Protein AF-A0A351WGF2-F1 (afdb_monomer_lite)

Radius of gyration: 22.81 Å; chains: 1; bounding box: 70×41×64 Å

pLDDT: mean 88.28, std 14.01, range [29.92, 98.56]

Secondary structure (DSSP, 8-state):
----SHHHHHHHHHHHHHHHHHHHHHTT--GGGGSHHHHHHHHHHTT--TT--GGG-----B-HHHHHHHIIIII-PPPPTTHHHHHIIIIIHHHHHTTSEEE-TT-TT--TT-TT--EEE-HHHHHHHHTTTSTTHHHHHHHHHHHHHHHHHHHHHHHHHTSEEEE-TTS-EEEE-SSTTHHHHHHIIIIIHHHHSTT----EE--SS-TTSEE-HHHHHHTT------------

Foldseek 3Di:
DDPPDPVVLVVLLVVLLVLLLVVVVLLVQDPQQSDPLQSLLVCQCQLNASPDDLLSGHWDFDQLVSSQVSCCVRVVDHDDPVCSCVSVPRYVVVCVLQLQKQKPPVCLQDAPPDSPITITGRPLNSVLSSCRPHPCNVVSSVVCSVCRVVSSVVSVVSQQVSWDWAQALVRDIFTAGHDDCVVVVSCCRPPVCCVPPNVDHDAADQHPVRGGSDHVPVVCVVVVNDDPDDDPPPDD

Sequence (236 aa):
MADKPKTSKAAMRRQKLEEATDMLRCLSFGPRQSNNTAIYSFLACLEMKPENTWQEACNPSMGITPIIEFIKRHYGVKYAPNTRETIRDEAIKHFVEAGLLVRNPNCPTRPTNSGKTCYQIEPSALRLIHRYGTPDWPLGLTEYLSSRERVIKELQRKREFSRIPVCLPSGEMASISPGGQNPLIKQIIEEFCPRFSPGGIIVYIGDAENKFLHLQADYLKQLCVVSLHQPKCRTW

Structure (mmCIF, N/CA/C/O backbone):
data_AF-A0A351WGF2-F1
#
_entry.id   AF-A0A351WGF2-F1
#
loop_
_atom_site.group_PDB
_atom_site.id
_atom_site.type_symbol
_atom_site.label_atom_id
_atom_site.label_alt_id
_atom_site.label_comp_id
_atom_site.label_asym_id
_atom_site.label_entity_id
_atom_site.label_seq_id
_atom_site.pdbx_PDB_ins_code
_atom_site.Cartn_x
_atom_site.Cartn_y
_atom_site.Cartn_z
_atom_site.occupancy
_atom_site.B_iso_or_equiv
_atom_site.auth_seq_id
_atom_site.auth_comp_id
_atom_site.auth_asym_id
_atom_site.auth_atom_id
_atom_site.pdbx_PDB_model_num
ATOM 1 N N . MET A 1 1 ? -42.504 10.920 18.313 1.00 38.59 1 MET A N 1
ATOM 2 C CA . MET A 1 1 ? -41.751 9.884 17.566 1.00 38.59 1 MET A CA 1
ATOM 3 C C . MET A 1 1 ? -40.269 10.158 17.762 1.00 38.59 1 MET A C 1
ATOM 5 O O . MET A 1 1 ? -39.860 11.299 17.614 1.00 38.59 1 MET A O 1
ATOM 9 N N . ALA A 1 2 ? -39.517 9.168 18.241 1.00 45.78 2 ALA A N 1
ATOM 10 C CA . ALA A 1 2 ? -38.187 9.349 18.821 1.00 45.78 2 ALA A CA 1
ATOM 11 C C . ALA A 1 2 ? -37.103 9.696 17.780 1.00 45.78 2 ALA A C 1
ATOM 13 O O . ALA A 1 2 ? -36.797 8.900 16.898 1.00 45.78 2 ALA A O 1
ATOM 14 N N . ASP A 1 3 ? -36.476 10.860 17.945 1.00 49.28 3 ASP A N 1
ATOM 15 C CA . ASP A 1 3 ? -35.352 11.364 17.147 1.00 49.28 3 ASP A CA 1
ATOM 16 C C . ASP A 1 3 ? -33.992 10.906 17.731 1.00 49.28 3 ASP A C 1
ATOM 18 O O . ASP A 1 3 ? -33.205 11.703 18.239 1.00 49.28 3 ASP A O 1
ATOM 22 N N . LYS A 1 4 ? -33.733 9.585 17.767 1.00 53.53 4 LYS A N 1
ATOM 23 C CA . LYS A 1 4 ? -32.532 9.001 18.422 1.00 53.53 4 LYS A CA 1
ATOM 24 C C . LYS A 1 4 ? -31.704 7.923 17.661 1.00 53.53 4 LYS A C 1
ATOM 26 O O . LYS A 1 4 ? -31.277 6.969 18.303 1.00 53.53 4 LYS A O 1
ATOM 31 N N . PRO A 1 5 ? -31.328 8.056 16.363 1.00 53.72 5 PRO A N 1
ATOM 32 C CA . PRO A 1 5 ? -30.247 7.210 15.809 1.00 53.72 5 PRO A CA 1
ATOM 33 C C . PRO A 1 5 ? -28.993 7.945 15.285 1.00 53.72 5 PRO A C 1
ATOM 35 O O . PRO A 1 5 ? -27.942 7.321 15.135 1.00 53.72 5 PRO A O 1
ATOM 38 N N . LYS A 1 6 ? -29.034 9.255 14.998 1.00 55.62 6 LYS A N 1
ATOM 39 C CA . LYS A 1 6 ? -27.912 9.944 14.313 1.00 55.62 6 LYS A CA 1
ATOM 40 C C . LYS A 1 6 ? -26.685 10.187 15.203 1.00 55.62 6 LYS A C 1
ATOM 42 O O . LYS A 1 6 ? -25.557 10.068 14.726 1.00 55.62 6 LYS A O 1
ATOM 47 N N . THR A 1 7 ? -26.890 10.478 16.486 1.00 61.06 7 THR A N 1
ATOM 48 C CA . THR A 1 7 ? -25.821 10.856 17.429 1.00 61.06 7 THR A CA 1
ATOM 49 C C . THR A 1 7 ? -24.886 9.686 17.760 1.00 61.06 7 THR A C 1
ATOM 51 O O . THR A 1 7 ? -23.678 9.874 17.869 1.00 61.06 7 THR A O 1
ATOM 54 N N . SER A 1 8 ? -25.419 8.460 17.827 1.00 84.81 8 SER A N 1
ATOM 55 C CA . SER A 1 8 ? -24.636 7.244 18.099 1.00 84.81 8 SER A CA 1
ATOM 56 C C . SER A 1 8 ? -23.713 6.875 16.928 1.00 84.81 8 SER A C 1
ATOM 58 O O . SER A 1 8 ? -22.529 6.610 17.125 1.00 84.81 8 SER A O 1
ATOM 60 N N . LYS A 1 9 ? -24.203 6.954 15.682 1.00 85.94 9 LYS A N 1
ATOM 61 C CA . LYS A 1 9 ? -23.404 6.597 14.496 1.00 85.94 9 LYS A CA 1
ATOM 62 C C . LYS A 1 9 ? -22.237 7.553 14.246 1.00 85.94 9 LYS A C 1
ATOM 64 O O . LYS A 1 9 ? -21.167 7.122 13.821 1.00 85.94 9 LYS A O 1
ATOM 69 N N . ALA A 1 10 ? -22.426 8.845 14.511 1.00 89.44 10 ALA A N 1
ATOM 70 C CA . ALA A 1 10 ? -21.349 9.829 14.431 1.00 89.44 10 ALA A CA 1
ATOM 71 C C . ALA A 1 10 ? -20.271 9.588 15.502 1.00 89.44 10 ALA A C 1
ATOM 73 O O . ALA A 1 10 ? -19.083 9.679 15.197 1.00 89.44 10 ALA A O 1
ATOM 74 N N . ALA A 1 11 ? -20.678 9.221 16.722 1.00 94.19 11 ALA A N 1
ATOM 75 C CA . ALA A 1 11 ? -19.753 8.876 17.798 1.00 94.19 11 ALA A CA 1
ATOM 76 C C . ALA A 1 11 ? -18.919 7.627 17.461 1.00 94.19 11 ALA A C 1
ATOM 78 O O . ALA A 1 11 ? -17.695 7.693 17.536 1.00 94.19 11 ALA A O 1
ATOM 79 N N . MET A 1 12 ? -19.553 6.547 16.985 1.00 94.94 12 MET A N 1
ATOM 80 C CA . MET A 1 12 ? -18.848 5.326 16.556 1.00 94.94 12 MET A CA 1
ATOM 81 C C . MET A 1 12 ? -17.849 5.601 15.427 1.00 94.94 12 MET A C 1
ATOM 83 O O . MET A 1 12 ? -16.728 5.104 15.445 1.00 94.94 12 MET A O 1
ATOM 87 N N . ARG A 1 13 ? -18.221 6.446 14.453 1.00 95.88 13 ARG A N 1
ATOM 88 C CA . ARG A 1 13 ? -17.298 6.870 13.386 1.00 95.88 13 ARG A CA 1
ATOM 89 C C . ARG A 1 13 ? -16.072 7.567 13.949 1.00 95.88 13 ARG A C 1
ATOM 91 O O . ARG A 1 13 ? -14.966 7.212 13.567 1.00 95.88 13 ARG A O 1
ATOM 98 N N . ARG A 1 14 ? -16.270 8.550 14.829 1.00 96.06 14 ARG A N 1
ATOM 99 C CA . ARG A 1 14 ? -15.168 9.297 15.439 1.00 96.06 14 ARG A CA 1
ATOM 100 C C . ARG A 1 14 ? -14.237 8.362 16.208 1.00 96.06 14 ARG A C 1
ATOM 102 O O . ARG A 1 14 ? -13.043 8.376 15.940 1.00 96.06 14 ARG A O 1
ATOM 109 N N . GLN A 1 15 ? -14.796 7.504 17.057 1.00 96.75 15 GLN A N 1
ATOM 110 C CA . GLN A 1 15 ? -14.025 6.519 17.810 1.00 96.75 15 GLN A CA 1
ATOM 111 C C . GLN A 1 15 ? -13.208 5.613 16.878 1.00 96.75 15 GLN A C 1
ATOM 113 O O . GLN A 1 15 ? -12.006 5.462 17.062 1.00 96.75 15 GLN A O 1
ATOM 118 N N . LYS A 1 16 ? -13.820 5.070 15.817 1.00 97.56 16 LYS A N 1
ATOM 119 C CA . LYS A 1 16 ? -13.110 4.198 14.870 1.00 97.56 16 LYS A CA 1
ATOM 120 C C . LYS A 1 16 ? -11.944 4.907 14.171 1.00 97.56 16 LYS A C 1
ATOM 122 O O . LYS A 1 16 ? -10.922 4.283 13.899 1.00 97.56 16 LYS A O 1
ATOM 127 N N . LEU A 1 17 ? -12.093 6.199 13.872 1.00 97.75 17 LEU A N 1
ATOM 128 C CA . LEU A 1 17 ? -11.024 7.012 13.287 1.00 97.75 17 LEU A CA 1
ATOM 129 C C . LEU A 1 17 ? -9.898 7.282 14.288 1.00 97.75 17 LEU A C 1
ATOM 131 O O . LEU A 1 17 ? -8.734 7.228 13.900 1.00 97.75 17 LEU A O 1
ATOM 135 N N . GLU A 1 18 ? -10.221 7.543 15.553 1.00 97.44 18 GLU A N 1
ATOM 136 C CA . GLU A 1 18 ? -9.235 7.725 16.626 1.00 97.44 18 GLU A CA 1
ATOM 137 C C . GLU A 1 18 ? -8.425 6.441 16.852 1.00 97.44 18 GLU A C 1
ATOM 139 O O . GLU A 1 18 ? -7.198 6.487 16.808 1.00 97.44 18 GLU A O 1
ATOM 144 N N . GLU A 1 19 ? -9.096 5.292 16.964 1.00 98.19 19 GLU A N 1
ATOM 145 C CA . GLU A 1 19 ? -8.466 3.969 17.090 1.00 98.19 19 GLU A CA 1
ATOM 146 C C . GLU A 1 19 ? -7.549 3.658 15.895 1.00 98.19 19 GLU A C 1
ATOM 148 O O . GLU A 1 19 ? -6.403 3.244 16.057 1.00 98.19 19 GLU A O 1
ATOM 153 N N . ALA A 1 20 ? -8.019 3.907 14.669 1.00 98.19 20 ALA A N 1
ATOM 154 C CA . ALA A 1 20 ? -7.213 3.708 13.466 1.00 98.19 20 ALA A CA 1
ATOM 155 C C . ALA A 1 20 ? -6.005 4.660 13.403 1.00 98.19 20 ALA A C 1
ATOM 157 O O . ALA A 1 20 ? -4.930 4.273 12.941 1.00 98.19 20 ALA A O 1
ATOM 158 N N . THR A 1 21 ? -6.166 5.902 13.869 1.00 97.81 21 THR A N 1
ATOM 159 C CA . THR A 1 21 ? -5.074 6.883 13.948 1.00 97.81 21 THR A CA 1
ATOM 160 C C . THR A 1 21 ? -4.002 6.421 14.924 1.00 97.81 21 THR A C 1
ATOM 162 O O . THR A 1 21 ? -2.817 6.444 14.591 1.00 97.81 21 THR A O 1
ATOM 165 N N . ASP A 1 22 ? -4.416 6.005 16.119 1.00 97.81 22 ASP A N 1
ATOM 166 C CA . ASP A 1 22 ? -3.534 5.480 17.157 1.00 97.81 22 ASP A CA 1
ATOM 167 C C . ASP A 1 22 ? -2.767 4.252 16.657 1.00 97.81 22 ASP A C 1
ATOM 169 O O . ASP A 1 22 ? -1.537 4.235 16.677 1.00 97.81 22 ASP A O 1
ATOM 173 N N . MET A 1 23 ? -3.472 3.293 16.055 1.00 97.94 23 MET A N 1
ATOM 174 C CA . MET A 1 23 ? -2.867 2.100 15.473 1.00 97.94 23 MET A CA 1
ATOM 175 C C . MET A 1 23 ? -1.792 2.429 14.427 1.00 97.94 23 MET A C 1
ATOM 177 O O . MET A 1 23 ? -0.682 1.899 14.493 1.00 97.94 23 MET A O 1
ATOM 181 N N . LEU A 1 24 ? -2.078 3.325 13.476 1.00 97.75 24 LEU A N 1
ATOM 182 C CA . LEU A 1 24 ? -1.086 3.735 12.475 1.00 97.75 24 LEU A CA 1
ATOM 183 C C . LEU A 1 24 ? 0.128 4.421 13.126 1.00 97.75 24 LEU A C 1
ATOM 185 O O . LEU A 1 24 ? 1.263 4.197 12.701 1.00 97.75 24 LEU A O 1
ATOM 189 N N . ARG A 1 25 ? -0.065 5.204 14.190 1.00 96.75 25 ARG A N 1
ATOM 190 C CA . ARG A 1 25 ? 1.048 5.815 14.934 1.00 96.75 25 ARG A CA 1
ATOM 191 C C . ARG A 1 25 ? 1.887 4.780 15.678 1.00 96.75 25 ARG A C 1
ATOM 193 O O . ARG A 1 25 ? 3.112 4.852 15.604 1.00 96.75 25 ARG A O 1
ATOM 200 N N . CYS A 1 26 ? 1.265 3.789 16.318 1.00 96.81 26 CYS A N 1
ATOM 201 C CA . CYS A 1 26 ? 1.967 2.652 16.924 1.00 96.81 26 CYS A CA 1
ATOM 202 C C . CYS A 1 26 ? 2.798 1.878 15.892 1.00 96.81 26 CYS A C 1
ATOM 204 O O . CYS A 1 26 ? 3.904 1.432 16.183 1.00 96.81 26 CYS A O 1
ATOM 206 N N . LEU A 1 27 ? 2.306 1.788 14.654 1.00 96.12 27 LEU A N 1
ATOM 207 C CA . LEU A 1 27 ? 3.023 1.222 13.509 1.00 96.12 27 LEU A CA 1
ATOM 208 C C . LEU A 1 27 ? 4.057 2.187 12.890 1.00 96.12 27 LEU A C 1
ATOM 210 O O . LEU A 1 27 ? 4.562 1.938 11.792 1.00 96.12 27 LEU A O 1
ATOM 214 N N . SER A 1 28 ? 4.400 3.274 13.582 1.00 95.31 28 SER A N 1
ATOM 215 C CA . SER A 1 28 ? 5.409 4.264 13.187 1.00 95.31 28 SER A CA 1
ATOM 216 C C . SER A 1 28 ? 5.100 5.019 11.886 1.00 95.31 28 SER A C 1
ATOM 218 O O . SER A 1 28 ? 6.016 5.510 11.227 1.00 95.31 28 SER A O 1
ATOM 220 N N . PHE A 1 29 ? 3.826 5.145 11.500 1.00 95.62 29 PHE A N 1
ATOM 221 C CA . PHE A 1 29 ? 3.437 6.036 10.406 1.00 95.62 29 PHE A CA 1
ATOM 222 C C . PHE A 1 29 ? 3.396 7.486 10.895 1.00 95.62 29 PHE A C 1
ATOM 224 O O . PHE A 1 29 ? 2.694 7.824 11.850 1.00 95.62 29 PHE A O 1
ATOM 231 N N . GLY A 1 30 ? 4.141 8.366 10.220 1.00 92.56 30 GLY A N 1
ATOM 232 C CA . GLY A 1 30 ? 4.194 9.787 10.570 1.00 92.56 30 GLY A CA 1
ATOM 233 C C . GLY A 1 30 ? 2.866 10.520 10.311 1.00 92.56 30 GLY A C 1
ATOM 234 O O . GLY A 1 30 ? 1.973 9.974 9.658 1.00 92.56 30 GLY A O 1
ATOM 235 N N . PRO A 1 31 ? 2.722 11.792 10.733 1.00 90.19 31 PRO A N 1
ATOM 236 C CA . PRO A 1 31 ? 1.471 12.551 10.589 1.00 90.19 31 PRO A CA 1
ATOM 237 C C . PRO A 1 31 ? 0.945 12.640 9.148 1.00 90.19 31 PRO A C 1
ATOM 239 O O . PRO A 1 31 ? -0.258 12.593 8.913 1.00 90.19 31 PRO A O 1
ATOM 242 N N . ARG A 1 32 ? 1.846 12.716 8.158 1.00 88.44 32 ARG A N 1
ATOM 243 C CA . ARG A 1 32 ? 1.469 12.724 6.733 1.00 88.44 32 ARG A CA 1
ATOM 244 C C . ARG A 1 32 ? 0.914 11.380 6.257 1.00 88.44 32 ARG A C 1
ATOM 246 O O . ARG A 1 32 ? 0.048 11.363 5.396 1.00 88.44 32 ARG A O 1
ATOM 253 N N . GLN A 1 33 ? 1.387 10.282 6.840 1.00 90.00 33 GLN A N 1
ATOM 254 C CA . GLN A 1 33 ? 1.004 8.906 6.504 1.00 90.00 33 GLN A CA 1
ATOM 255 C C . GLN A 1 33 ? -0.147 8.380 7.381 1.00 90.00 33 GLN A C 1
ATOM 257 O O . GLN A 1 33 ? -0.596 7.253 7.208 1.00 90.00 33 GLN A O 1
ATOM 262 N N . SER A 1 34 ? -0.623 9.201 8.318 1.00 92.00 34 SER A N 1
ATOM 263 C CA . SER A 1 34 ? -1.760 8.945 9.210 1.00 92.00 34 SER A CA 1
ATOM 264 C C . SER A 1 34 ? -2.792 10.081 9.136 1.00 92.00 34 SER A C 1
ATOM 266 O O . SER A 1 34 ? -3.504 10.360 10.095 1.00 92.00 34 SER A O 1
ATOM 268 N N . ASN A 1 35 ? -2.874 10.761 7.987 1.00 93.19 35 ASN A N 1
ATOM 269 C CA . ASN A 1 35 ? -3.914 11.752 7.720 1.00 93.19 35 ASN A CA 1
ATOM 270 C C . ASN A 1 35 ? -5.280 11.076 7.468 1.00 93.19 35 ASN A C 1
ATOM 272 O O . ASN A 1 35 ? -5.366 9.857 7.316 1.00 93.19 35 ASN A O 1
ATOM 276 N N . ASN A 1 36 ? -6.354 11.866 7.359 1.00 94.06 36 ASN A N 1
ATOM 277 C CA . ASN A 1 36 ? -7.708 11.336 7.146 1.00 94.06 36 ASN A CA 1
ATOM 278 C C . ASN A 1 36 ? -7.803 10.389 5.939 1.00 94.06 36 ASN A C 1
ATOM 280 O O . ASN A 1 36 ? -8.416 9.330 6.041 1.00 94.06 36 ASN A O 1
ATOM 284 N N . THR A 1 37 ? -7.183 10.735 4.809 1.00 94.19 37 THR A N 1
ATOM 285 C CA . THR A 1 37 ? -7.187 9.895 3.602 1.00 94.19 37 THR A CA 1
ATOM 286 C C . THR A 1 37 ? -6.514 8.547 3.858 1.00 94.19 37 THR A C 1
ATOM 288 O O . THR A 1 37 ? -7.045 7.513 3.448 1.00 94.19 37 THR A O 1
ATOM 291 N N . ALA A 1 38 ? -5.389 8.535 4.574 1.00 96.38 38 ALA A N 1
ATOM 292 C CA . ALA A 1 38 ? -4.692 7.314 4.960 1.00 96.38 38 ALA A CA 1
ATOM 293 C C . ALA A 1 38 ? -5.522 6.462 5.928 1.00 96.38 38 ALA A C 1
ATOM 295 O O . ALA A 1 38 ? -5.684 5.266 5.694 1.00 96.38 38 ALA A O 1
ATOM 296 N N . ILE A 1 39 ? -6.126 7.080 6.946 1.00 98.00 39 ILE A N 1
ATOM 297 C CA . ILE A 1 39 ? -6.990 6.406 7.925 1.00 98.00 39 ILE A CA 1
ATOM 298 C C . ILE A 1 39 ? -8.194 5.751 7.236 1.00 98.00 39 ILE A C 1
ATOM 300 O O . ILE A 1 39 ? -8.460 4.566 7.430 1.00 98.00 39 ILE A O 1
ATOM 304 N N . TYR A 1 40 ? -8.904 6.492 6.385 1.00 97.88 40 TYR A N 1
ATOM 305 C CA . TYR A 1 40 ? -10.043 5.954 5.643 1.00 97.88 40 TYR A CA 1
ATOM 306 C C . TYR A 1 40 ? -9.635 4.825 4.691 1.00 97.88 40 TYR A C 1
ATOM 308 O O . TYR A 1 40 ? -10.347 3.828 4.574 1.00 97.88 40 TYR A O 1
ATOM 316 N N . SER A 1 41 ? -8.480 4.958 4.035 1.00 97.81 41 SER A N 1
ATOM 317 C CA . SER A 1 41 ? -7.948 3.921 3.146 1.00 97.81 41 SER A CA 1
ATOM 318 C C . SER A 1 41 ? -7.560 2.658 3.912 1.00 97.81 41 SER A C 1
ATOM 320 O O . SER A 1 41 ? -7.826 1.555 3.441 1.00 97.81 41 SER A O 1
ATOM 322 N N . PHE A 1 42 ? -6.975 2.811 5.102 1.00 98.38 42 PHE A N 1
ATOM 323 C CA . PHE A 1 42 ? -6.636 1.709 5.997 1.00 98.38 42 PHE A CA 1
ATOM 324 C C . PHE A 1 42 ? -7.887 0.940 6.433 1.00 98.38 42 PHE A C 1
ATOM 326 O O . PHE A 1 42 ? -7.958 -0.274 6.249 1.00 98.38 42 PHE A O 1
ATOM 333 N N . LEU A 1 43 ? -8.916 1.655 6.900 1.00 98.50 43 LEU A N 1
ATOM 334 C CA . LEU A 1 43 ? -10.203 1.066 7.281 1.00 98.50 43 LEU A CA 1
ATOM 335 C C . LEU A 1 43 ? -10.870 0.340 6.107 1.00 98.50 43 LEU A C 1
ATOM 337 O O . LEU A 1 43 ? -11.379 -0.764 6.275 1.00 98.50 43 LEU A O 1
ATOM 341 N N . ALA A 1 44 ? -10.810 0.915 4.903 1.00 98.19 44 ALA A N 1
ATOM 342 C CA . ALA A 1 44 ? -11.331 0.277 3.699 1.00 98.19 44 ALA A CA 1
ATOM 343 C C . ALA A 1 44 ? -10.590 -1.018 3.337 1.00 98.19 44 ALA A C 1
ATOM 345 O O . ALA A 1 44 ? -11.232 -1.996 2.967 1.00 98.19 44 ALA A O 1
ATOM 346 N N . CYS A 1 45 ? -9.260 -1.053 3.468 1.00 98.25 45 CYS A N 1
ATOM 347 C CA . CYS A 1 45 ? -8.466 -2.261 3.206 1.00 98.25 45 CYS A CA 1
ATOM 348 C C . CYS A 1 45 ? -8.760 -3.406 4.188 1.00 98.25 45 CYS A C 1
ATOM 350 O O . CYS A 1 45 ? -8.426 -4.548 3.892 1.00 98.25 45 CYS A O 1
ATOM 352 N N . LEU A 1 46 ? -9.384 -3.100 5.327 1.00 98.44 46 LEU A N 1
ATOM 353 C CA . LEU A 1 46 ? -9.819 -4.063 6.337 1.00 98.44 46 LEU A CA 1
ATOM 354 C C . LEU A 1 46 ? -11.336 -4.315 6.316 1.00 98.44 46 LEU A C 1
ATOM 356 O O . LEU A 1 46 ? -11.844 -5.058 7.152 1.00 98.44 46 LEU A O 1
ATOM 360 N N . GLU A 1 47 ? -12.072 -3.661 5.409 1.00 97.94 47 GLU A N 1
ATOM 361 C CA . GLU A 1 47 ? -13.542 -3.642 5.389 1.00 97.94 47 GLU A CA 1
ATOM 362 C C . GLU A 1 47 ? -14.193 -3.196 6.721 1.00 97.94 47 GLU A C 1
ATOM 364 O O . GLU A 1 47 ? -15.349 -3.502 7.011 1.00 97.94 47 GLU A O 1
ATOM 369 N N . MET A 1 48 ? -13.470 -2.396 7.510 1.00 98.19 48 MET A N 1
ATOM 370 C CA . MET A 1 48 ? -13.870 -1.965 8.850 1.00 98.19 48 MET A CA 1
ATOM 371 C C . MET A 1 48 ? -14.940 -0.881 8.802 1.00 98.19 48 MET A C 1
ATOM 373 O O . MET A 1 48 ? -14.670 0.254 8.404 1.00 98.19 48 MET A O 1
ATOM 377 N N . LYS A 1 49 ? -16.159 -1.210 9.231 1.00 97.69 49 LYS A N 1
ATOM 378 C CA . LYS A 1 49 ? -17.248 -0.242 9.415 1.00 97.69 49 LYS A CA 1
ATOM 379 C C . LYS A 1 49 ? -17.172 0.371 10.821 1.00 97.69 49 LYS A C 1
ATOM 381 O O . LYS A 1 49 ? -16.543 -0.206 11.708 1.00 97.69 49 LYS A O 1
ATOM 386 N N . PRO A 1 50 ? -17.819 1.525 11.064 1.00 97.06 50 PRO A N 1
ATOM 387 C CA . PRO A 1 50 ? -17.817 2.169 12.381 1.00 97.06 50 PRO A CA 1
ATOM 388 C C . PRO A 1 50 ? -18.249 1.255 13.535 1.00 97.06 50 PRO A C 1
ATOM 390 O O . PRO A 1 50 ? -17.695 1.342 14.622 1.00 97.06 50 PRO A O 1
ATOM 393 N N . GLU A 1 51 ? -19.224 0.390 13.276 1.00 95.50 51 GLU A N 1
ATOM 394 C CA . GLU A 1 51 ? -19.790 -0.573 14.219 1.00 95.50 51 GLU A CA 1
ATOM 395 C C . GLU A 1 51 ? -18.929 -1.828 14.442 1.00 95.50 51 GLU A C 1
ATOM 397 O O . GLU A 1 51 ? -19.202 -2.575 15.377 1.00 95.50 51 GLU A O 1
ATOM 402 N N . ASN A 1 52 ? -17.906 -2.069 13.612 1.00 96.56 52 ASN A N 1
ATOM 403 C CA . ASN A 1 52 ? -17.104 -3.283 13.716 1.00 96.56 52 ASN A CA 1
ATOM 404 C C . ASN A 1 52 ? -16.096 -3.233 14.866 1.00 96.56 52 ASN A C 1
ATOM 406 O O . ASN A 1 52 ? -15.423 -2.223 15.115 1.00 96.56 52 ASN A O 1
ATOM 410 N N . THR A 1 53 ? -15.925 -4.380 15.510 1.00 97.00 53 THR A N 1
ATOM 411 C CA . THR A 1 53 ? -14.791 -4.651 16.393 1.00 97.00 53 THR A CA 1
ATOM 412 C C . THR A 1 53 ? -13.551 -4.970 15.560 1.00 97.00 53 THR A C 1
ATOM 414 O O . THR A 1 53 ? -13.647 -5.431 14.425 1.00 97.00 53 THR A O 1
ATOM 417 N N . TRP A 1 54 ? -12.358 -4.737 16.106 1.00 97.88 54 TRP A N 1
ATOM 418 C CA . TRP A 1 54 ? -11.120 -4.994 15.363 1.00 97.88 54 TRP A CA 1
ATOM 419 C C . TRP A 1 54 ? -10.880 -6.476 15.063 1.00 97.88 54 TRP A C 1
ATOM 421 O O . TRP A 1 54 ? -10.208 -6.774 14.084 1.00 97.88 54 TRP A O 1
ATOM 431 N N . GLN A 1 55 ? -11.483 -7.396 15.824 1.00 97.25 55 GLN A N 1
ATOM 432 C CA . GLN A 1 55 ? -11.468 -8.838 15.539 1.00 97.25 55 GLN A CA 1
ATOM 433 C C . GLN A 1 55 ? -12.238 -9.204 14.260 1.00 97.25 55 GLN A C 1
ATOM 435 O O . GLN A 1 55 ? -11.934 -10.212 13.630 1.00 97.25 55 GLN A O 1
ATOM 440 N N . GLU A 1 56 ? -13.208 -8.382 13.847 1.00 97.62 56 GLU A N 1
ATOM 441 C CA . GLU A 1 56 ? -13.996 -8.593 12.624 1.00 97.62 56 GLU A CA 1
ATOM 442 C C . GLU A 1 56 ? -13.283 -8.097 11.356 1.00 97.62 56 GLU A C 1
ATOM 444 O O . GLU A 1 56 ? -13.822 -8.230 10.254 1.00 97.62 56 GLU A O 1
ATOM 449 N N . ALA A 1 57 ? -12.085 -7.514 11.485 1.00 98.06 57 ALA A N 1
ATOM 450 C CA . ALA A 1 57 ? -11.341 -7.005 10.343 1.00 98.06 57 ALA A CA 1
ATOM 451 C C . ALA A 1 57 ? -11.110 -8.102 9.296 1.00 98.06 57 ALA A C 1
ATOM 453 O O . ALA A 1 57 ? -10.612 -9.192 9.592 1.00 98.06 57 ALA A O 1
ATOM 454 N N . CYS A 1 58 ? -11.454 -7.794 8.052 1.00 96.69 58 CYS A N 1
ATOM 455 C CA . CYS A 1 58 ? -11.320 -8.701 6.924 1.00 96.69 58 CYS A CA 1
ATOM 456 C C . CYS A 1 58 ? -10.058 -8.388 6.111 1.00 96.69 58 CYS A C 1
ATOM 458 O O . CYS A 1 58 ? -9.356 -7.410 6.359 1.00 96.69 58 CYS A O 1
ATOM 460 N N . ASN A 1 59 ? -9.759 -9.231 5.119 1.00 96.62 59 ASN A N 1
ATOM 461 C CA . ASN A 1 59 ? -8.634 -9.012 4.205 1.00 96.62 59 ASN A CA 1
ATOM 462 C C . ASN A 1 59 ? -9.057 -9.030 2.726 1.00 96.62 59 ASN A C 1
ATOM 464 O O . ASN A 1 59 ? -8.570 -9.863 1.952 1.00 96.62 59 ASN A O 1
ATOM 468 N N . PRO A 1 60 ? -10.005 -8.172 2.312 1.00 96.69 60 PRO A N 1
ATOM 469 C CA . PRO A 1 60 ? -10.463 -8.118 0.929 1.00 96.69 60 PRO A CA 1
ATOM 470 C C . PRO A 1 60 ? -9.354 -7.637 -0.011 1.00 96.69 60 PRO A C 1
ATOM 472 O O . PRO A 1 60 ? -8.521 -6.804 0.339 1.00 96.69 60 PRO A O 1
ATOM 475 N N . SER A 1 61 ? -9.364 -8.126 -1.253 1.00 95.62 61 SER A N 1
ATOM 476 C CA . SER A 1 61 ? -8.485 -7.596 -2.297 1.00 95.62 61 SER A CA 1
ATOM 477 C C . SER A 1 61 ? -9.055 -6.290 -2.847 1.00 95.62 61 SER A C 1
ATOM 479 O O . SER A 1 61 ? -10.004 -6.293 -3.629 1.00 95.62 61 SER A O 1
ATOM 481 N N . MET A 1 62 ? -8.473 -5.163 -2.436 1.00 95.88 62 MET A N 1
ATOM 482 C CA . MET A 1 62 ? -9.037 -3.835 -2.669 1.00 95.88 62 MET A CA 1
ATOM 483 C C . MET A 1 62 ? -8.262 -3.057 -3.726 1.00 95.88 62 MET A C 1
ATOM 485 O O . MET A 1 62 ? -7.060 -2.840 -3.608 1.00 95.88 62 MET A O 1
ATOM 489 N N . GLY A 1 63 ? -8.954 -2.595 -4.766 1.00 95.56 63 GLY A N 1
ATOM 490 C CA . GLY A 1 63 ? -8.451 -1.536 -5.644 1.00 95.56 63 GLY A CA 1
ATOM 491 C C . GLY A 1 63 ? -8.791 -0.144 -5.100 1.00 95.56 63 GLY A C 1
ATOM 492 O O . GLY A 1 63 ? -9.620 0.001 -4.204 1.00 95.56 63 GLY A O 1
ATOM 493 N N . ILE A 1 64 ? -8.229 0.907 -5.703 1.00 95.25 64 ILE A N 1
ATOM 494 C CA . ILE A 1 64 ? -8.484 2.299 -5.279 1.00 95.25 64 ILE A CA 1
ATOM 495 C C . ILE A 1 64 ? -9.963 2.696 -5.434 1.00 95.25 64 ILE A C 1
ATOM 497 O O . ILE A 1 64 ? -10.523 3.365 -4.571 1.00 95.25 64 ILE A O 1
ATOM 501 N N . THR A 1 65 ? -10.624 2.275 -6.516 1.00 94.12 65 THR A N 1
ATOM 502 C CA . THR A 1 65 ? -12.049 2.580 -6.733 1.00 94.12 65 THR A CA 1
ATOM 503 C C . THR A 1 65 ? -12.951 1.906 -5.686 1.00 94.12 65 THR A C 1
ATOM 505 O O . THR A 1 65 ? -13.757 2.619 -5.087 1.00 94.12 65 THR A O 1
ATOM 508 N N . PRO A 1 66 ? -12.797 0.596 -5.387 1.00 96.00 66 PRO A N 1
ATOM 509 C CA . PRO A 1 66 ? -13.450 -0.024 -4.232 1.00 96.00 66 PRO A CA 1
ATOM 510 C C . PRO A 1 66 ? -13.199 0.697 -2.901 1.00 96.00 66 PRO A C 1
ATOM 512 O O . PRO A 1 66 ? -14.142 0.879 -2.137 1.00 96.00 66 PRO A O 1
ATOM 515 N N . ILE A 1 67 ? -11.970 1.166 -2.643 1.00 97.00 67 ILE A N 1
ATOM 516 C CA . ILE A 1 67 ? -11.644 1.952 -1.439 1.00 97.00 67 ILE A CA 1
ATOM 517 C C . ILE A 1 67 ? -12.484 3.234 -1.380 1.00 97.00 67 ILE A C 1
ATOM 519 O O . ILE A 1 67 ? -13.142 3.490 -0.375 1.00 97.00 67 ILE A O 1
ATOM 523 N N . ILE A 1 68 ? -12.526 4.019 -2.460 1.00 96.06 68 ILE A N 1
ATOM 524 C CA . ILE A 1 68 ? -13.321 5.259 -2.515 1.00 96.06 68 ILE A CA 1
ATOM 525 C C . ILE A 1 68 ? -14.808 4.981 -2.262 1.00 96.06 68 ILE A C 1
ATOM 527 O O . ILE A 1 68 ? -15.454 5.706 -1.502 1.00 96.06 68 ILE A O 1
ATOM 531 N N . GLU A 1 69 ? -15.356 3.935 -2.882 1.00 96.69 69 GLU A N 1
ATOM 532 C CA . GLU A 1 69 ? -16.766 3.572 -2.723 1.00 96.69 69 GLU A CA 1
ATOM 533 C C . GLU A 1 69 ? -17.077 3.105 -1.294 1.00 96.69 69 GLU A C 1
ATOM 535 O O . GLU A 1 69 ? -18.090 3.513 -0.723 1.00 96.69 69 GLU A O 1
ATOM 540 N N . PHE A 1 70 ? -16.183 2.330 -0.675 1.00 97.69 70 PHE A N 1
ATOM 541 C CA . PHE A 1 70 ? -16.302 1.932 0.727 1.00 97.69 70 PHE A CA 1
ATOM 542 C C . PHE A 1 70 ? -16.362 3.151 1.656 1.00 97.69 70 PHE A C 1
ATOM 544 O O . PHE A 1 70 ? -17.267 3.271 2.488 1.00 97.69 70 PHE A O 1
ATOM 551 N N . ILE A 1 71 ? -15.430 4.090 1.476 1.00 97.25 71 ILE A N 1
ATOM 552 C CA . ILE A 1 71 ? -15.328 5.299 2.297 1.00 97.25 71 ILE A CA 1
ATOM 553 C C . ILE A 1 71 ? -16.600 6.145 2.164 1.00 97.25 71 ILE A C 1
ATOM 555 O O . ILE A 1 71 ? -17.196 6.558 3.166 1.00 97.25 71 ILE A O 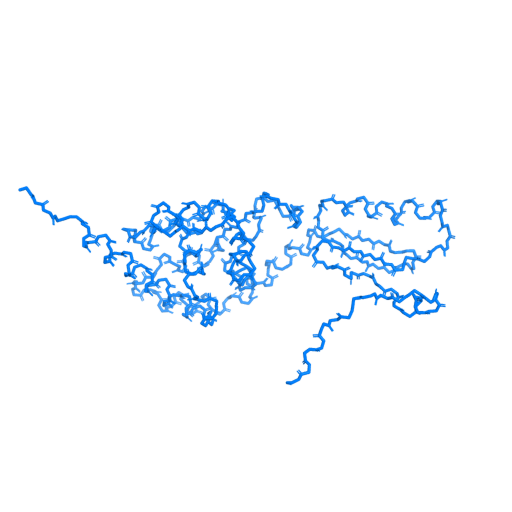1
ATOM 559 N N . LYS A 1 72 ? -17.080 6.331 0.933 1.00 97.00 72 LYS A N 1
ATOM 560 C CA . LYS A 1 72 ? -18.338 7.027 0.655 1.00 97.00 72 LYS A CA 1
ATOM 561 C C . LYS A 1 72 ? -19.523 6.354 1.343 1.00 97.00 72 LYS A C 1
ATOM 563 O O . LYS A 1 72 ? -20.337 7.041 1.959 1.00 97.00 72 LYS A O 1
ATOM 568 N N . ARG A 1 73 ? -19.619 5.026 1.262 1.00 97.00 73 ARG A N 1
ATOM 569 C CA . ARG A 1 73 ? -20.752 4.252 1.784 1.00 97.00 73 ARG A CA 1
ATOM 570 C C . ARG A 1 73 ? -20.814 4.235 3.310 1.00 97.00 73 ARG A C 1
ATOM 572 O O . ARG A 1 73 ? -21.879 4.469 3.879 1.00 97.00 73 ARG A O 1
ATOM 579 N N . HIS A 1 74 ? -19.695 3.969 3.978 1.00 96.94 74 HIS A N 1
ATOM 580 C CA . HIS A 1 74 ? -19.687 3.708 5.423 1.00 96.94 74 HIS A CA 1
ATOM 581 C C . HIS A 1 74 ? -19.347 4.949 6.257 1.00 96.94 74 HIS A C 1
ATOM 583 O O . HIS A 1 74 ? -19.961 5.184 7.308 1.00 96.94 74 HIS A O 1
ATOM 589 N N . TYR A 1 75 ? -18.472 5.812 5.739 1.00 96.31 75 TYR A N 1
ATOM 590 C CA . TYR A 1 75 ? -18.002 7.016 6.428 1.00 96.31 75 TYR A CA 1
ATOM 591 C C . TYR A 1 75 ? -18.619 8.311 5.888 1.00 96.31 75 TYR A C 1
ATOM 593 O O . TYR A 1 75 ? -18.595 9.327 6.577 1.00 96.31 75 TYR A O 1
ATOM 601 N N . GLY A 1 76 ? -19.268 8.275 4.719 1.00 94.88 76 GLY A N 1
ATOM 602 C CA . GLY A 1 76 ? -19.980 9.427 4.154 1.00 94.88 76 GLY A CA 1
ATOM 603 C C . GLY A 1 76 ? -19.072 10.476 3.510 1.00 94.88 76 GLY A C 1
ATOM 604 O O . GLY A 1 76 ? -19.555 11.545 3.140 1.00 94.88 76 GLY A O 1
ATOM 605 N N . VAL A 1 77 ? -17.778 10.183 3.358 1.00 95.38 77 VAL A N 1
ATOM 606 C CA . VAL A 1 77 ? -16.810 11.087 2.727 1.00 95.38 77 VAL A CA 1
ATOM 607 C C . VAL A 1 77 ? -16.821 10.861 1.219 1.00 95.38 77 VAL A C 1
ATOM 609 O O . VAL A 1 77 ? -16.580 9.755 0.738 1.00 95.38 77 VAL A O 1
ATOM 612 N N . LYS A 1 78 ? -17.133 11.915 0.461 1.00 94.31 78 LYS A N 1
ATOM 613 C CA . LYS A 1 78 ? -17.160 11.882 -1.003 1.00 94.31 78 LYS A CA 1
ATOM 614 C C . LYS A 1 78 ? -15.848 12.431 -1.546 1.00 94.31 78 LYS A C 1
ATOM 616 O O . LYS A 1 78 ? -15.525 13.590 -1.307 1.00 94.31 78 LYS A O 1
ATOM 621 N N . TYR A 1 79 ? -15.144 11.610 -2.312 1.00 91.25 79 TYR A N 1
ATOM 622 C CA . TYR A 1 79 ? -13.959 12.025 -3.050 1.00 91.25 79 TYR A CA 1
ATOM 623 C C . TYR A 1 79 ? -14.288 12.296 -4.517 1.00 91.25 79 TYR A C 1
ATOM 625 O O . TYR A 1 79 ? -15.162 11.648 -5.099 1.00 91.25 79 TYR A O 1
ATOM 633 N N . ALA A 1 80 ? -13.583 13.259 -5.107 1.00 86.44 80 ALA A N 1
ATOM 634 C CA . ALA A 1 80 ? -13.663 13.536 -6.532 1.00 86.44 80 ALA A CA 1
ATOM 635 C C . ALA A 1 80 ? -12.880 12.469 -7.332 1.00 86.44 80 ALA A C 1
ATOM 637 O O . ALA A 1 80 ? -12.004 11.799 -6.778 1.00 86.44 80 ALA A O 1
ATOM 638 N N . PRO A 1 81 ? -13.157 12.278 -8.635 1.00 75.50 81 PRO A N 1
ATOM 639 C CA . PRO A 1 81 ? -12.501 11.237 -9.433 1.00 75.50 81 PRO A CA 1
ATOM 640 C C . PRO A 1 81 ? -10.963 11.305 -9.448 1.00 75.50 81 PRO A C 1
ATOM 642 O O . PRO A 1 81 ? -10.313 10.264 -9.423 1.00 75.50 81 PRO A O 1
ATOM 645 N N . ASN A 1 82 ? -10.389 12.511 -9.423 1.00 83.44 82 ASN A N 1
ATOM 646 C CA . ASN A 1 82 ? -8.942 12.774 -9.376 1.00 83.44 82 ASN A CA 1
ATOM 647 C C . ASN A 1 82 ? -8.286 12.466 -8.015 1.00 83.44 82 ASN A C 1
ATOM 649 O O . ASN A 1 82 ? -7.075 12.574 -7.864 1.00 83.44 82 ASN A O 1
ATOM 653 N N . THR A 1 83 ? -9.069 12.108 -6.993 1.00 87.25 83 THR A N 1
ATOM 654 C CA . THR A 1 83 ? -8.536 11.696 -5.684 1.00 87.25 83 THR A CA 1
ATOM 655 C C . THR A 1 83 ? -7.988 10.265 -5.720 1.00 87.25 83 THR A C 1
ATOM 657 O O . THR A 1 83 ? -7.327 9.831 -4.777 1.00 87.25 83 THR A O 1
ATOM 660 N N . ARG A 1 84 ? -8.230 9.509 -6.802 1.00 91.06 84 ARG A N 1
ATOM 661 C CA . ARG A 1 84 ? -7.658 8.166 -6.977 1.00 91.06 84 ARG A CA 1
ATOM 662 C C . ARG A 1 84 ? -6.136 8.202 -6.903 1.00 91.06 84 ARG A C 1
ATOM 664 O O . ARG A 1 84 ? -5.537 7.377 -6.217 1.00 91.06 84 ARG A O 1
ATOM 671 N N . GLU A 1 85 ? -5.533 9.160 -7.591 1.00 88.75 85 GLU A N 1
ATOM 672 C CA . GLU A 1 85 ? -4.091 9.370 -7.633 1.00 88.75 85 GLU A CA 1
ATOM 673 C C . GLU A 1 85 ? -3.576 9.752 -6.245 1.00 88.75 85 GLU A C 1
ATOM 675 O O . GLU A 1 85 ? -2.645 9.126 -5.753 1.00 88.75 85 GLU A O 1
ATOM 680 N N . THR A 1 86 ? -4.257 10.670 -5.555 1.00 89.44 86 THR A N 1
ATOM 681 C CA . THR A 1 86 ? -3.919 11.074 -4.182 1.00 89.44 86 THR A CA 1
ATOM 682 C C . THR A 1 86 ? -3.961 9.898 -3.204 1.00 89.44 86 THR A C 1
ATOM 684 O O . THR A 1 86 ? -2.996 9.668 -2.487 1.00 89.44 86 THR A O 1
ATOM 687 N N . ILE A 1 87 ? -5.035 9.097 -3.189 1.00 93.94 87 ILE A N 1
ATOM 688 C CA . ILE A 1 87 ? -5.131 7.917 -2.308 1.00 93.94 87 ILE A CA 1
ATOM 689 C C . ILE A 1 87 ? -4.001 6.928 -2.608 1.00 93.94 87 ILE A C 1
ATOM 691 O O . ILE A 1 87 ? -3.387 6.374 -1.693 1.00 93.94 87 ILE A O 1
ATOM 695 N N . ARG A 1 88 ? -3.713 6.698 -3.892 1.00 93.00 88 ARG A N 1
ATOM 696 C CA . ARG A 1 88 ? -2.645 5.786 -4.294 1.00 93.00 88 ARG A CA 1
ATOM 697 C C . ARG A 1 88 ? -1.279 6.291 -3.833 1.00 93.00 88 ARG A C 1
ATOM 699 O O . ARG A 1 88 ? -0.533 5.519 -3.238 1.00 93.00 88 ARG A O 1
ATOM 706 N N . ASP A 1 89 ? -0.968 7.551 -4.108 1.00 89.88 89 ASP A N 1
ATOM 707 C CA . ASP A 1 89 ? 0.388 8.086 -4.009 1.00 89.88 89 ASP A CA 1
ATOM 708 C C . ASP A 1 89 ? 0.713 8.601 -2.595 1.00 89.88 89 ASP A C 1
ATOM 710 O O . ASP A 1 89 ? 1.866 8.512 -2.177 1.00 89.88 89 ASP A O 1
ATOM 714 N N . GLU A 1 90 ? -0.290 9.058 -1.836 1.00 89.44 90 GLU A N 1
ATOM 715 C CA . GLU A 1 90 ? -0.119 9.637 -0.492 1.00 89.44 90 GLU A CA 1
ATOM 716 C C . GLU A 1 90 ? -0.539 8.712 0.661 1.00 89.44 90 GLU A C 1
ATOM 718 O O . GLU A 1 90 ? -0.201 8.988 1.809 1.00 89.44 90 GLU A O 1
ATOM 723 N N . ALA A 1 91 ? -1.264 7.618 0.399 1.00 94.50 91 ALA A N 1
ATOM 724 C CA . ALA A 1 91 ? -1.652 6.656 1.437 1.00 94.50 91 ALA A CA 1
ATOM 725 C C . ALA A 1 91 ? -1.176 5.238 1.112 1.00 94.50 91 ALA A C 1
ATOM 727 O O . ALA A 1 91 ? -0.293 4.696 1.780 1.00 94.50 91 ALA A O 1
ATOM 728 N N . ILE A 1 92 ? -1.727 4.638 0.054 1.00 96.25 92 ILE A N 1
ATOM 729 C CA . ILE A 1 92 ? -1.491 3.225 -0.267 1.00 96.25 92 ILE A CA 1
ATOM 730 C C . ILE A 1 92 ? -0.015 2.948 -0.547 1.00 96.25 92 ILE A C 1
ATOM 732 O O . ILE A 1 92 ? 0.515 1.951 -0.059 1.00 96.25 92 ILE A O 1
ATOM 736 N N . LYS A 1 93 ? 0.672 3.835 -1.275 1.00 94.12 93 LYS A N 1
ATOM 737 C CA . LYS A 1 93 ? 2.112 3.730 -1.537 1.00 94.12 93 LYS A CA 1
ATOM 738 C C . LYS A 1 93 ? 2.908 3.555 -0.243 1.00 94.12 93 LYS A C 1
ATOM 740 O O . LYS A 1 93 ? 3.696 2.620 -0.145 1.00 94.12 93 LYS A O 1
ATOM 745 N N . HIS A 1 94 ? 2.650 4.388 0.761 1.00 95.38 94 HIS A N 1
ATOM 746 C CA . HIS A 1 94 ? 3.372 4.333 2.028 1.00 95.38 94 HIS A CA 1
ATOM 747 C C . HIS A 1 94 ? 3.064 3.071 2.825 1.00 95.38 94 HIS A C 1
ATOM 749 O O . HIS A 1 94 ? 3.975 2.490 3.403 1.00 95.38 94 HIS A O 1
ATOM 755 N N . PHE A 1 95 ? 1.819 2.593 2.817 1.00 97.44 95 PHE A N 1
ATOM 756 C CA . PHE A 1 95 ? 1.481 1.311 3.439 1.00 97.44 95 PHE A CA 1
ATOM 757 C C . PHE A 1 95 ? 2.179 0.130 2.756 1.00 97.44 95 PHE A C 1
ATOM 759 O O . PHE A 1 95 ? 2.606 -0.811 3.422 1.00 97.44 95 PHE A O 1
ATOM 766 N N . VAL A 1 96 ? 2.334 0.187 1.433 1.00 95.81 96 VAL A N 1
ATOM 767 C CA . VAL A 1 96 ? 3.057 -0.829 0.666 1.00 95.81 96 VAL A CA 1
ATOM 768 C C . VAL A 1 96 ? 4.564 -0.782 0.946 1.00 95.81 96 VAL A C 1
ATOM 770 O O . VAL A 1 96 ? 5.176 -1.833 1.120 1.00 95.81 96 VAL A O 1
ATOM 773 N N . GLU A 1 97 ? 5.167 0.408 0.995 1.00 93.31 97 GLU A N 1
ATOM 774 C CA . GLU A 1 97 ? 6.586 0.611 1.343 1.00 93.31 97 GLU A CA 1
ATOM 775 C C . GLU A 1 97 ? 6.892 0.138 2.769 1.00 93.31 97 GLU A C 1
ATOM 777 O O . GLU A 1 97 ? 7.916 -0.487 3.022 1.00 93.31 97 GLU A O 1
ATOM 782 N N . ALA A 1 98 ? 5.952 0.368 3.681 1.00 94.75 98 ALA A N 1
ATOM 783 C CA . ALA A 1 98 ? 5.993 -0.054 5.072 1.00 94.75 98 ALA A CA 1
ATOM 784 C C . ALA A 1 98 ? 5.815 -1.563 5.305 1.00 94.75 98 ALA A C 1
ATOM 786 O O . ALA A 1 98 ? 5.894 -1.988 6.460 1.00 94.75 98 ALA A O 1
ATOM 787 N N . GLY A 1 99 ? 5.490 -2.344 4.271 1.00 95.50 99 GLY A N 1
ATOM 788 C CA . GLY A 1 99 ? 5.141 -3.762 4.402 1.00 95.50 99 GLY A CA 1
ATOM 789 C C . GLY A 1 99 ? 3.769 -4.034 5.033 1.00 95.50 99 GLY A C 1
ATOM 790 O O . GLY A 1 99 ? 3.450 -5.190 5.276 1.00 95.50 99 GLY A O 1
ATOM 791 N N . LEU A 1 100 ? 2.947 -3.004 5.273 1.00 97.56 100 LEU A N 1
ATOM 792 C CA . LEU A 1 100 ? 1.589 -3.150 5.815 1.00 97.56 100 LEU A CA 1
ATOM 793 C C . LEU A 1 100 ? 0.613 -3.695 4.761 1.00 97.56 100 LEU A C 1
ATOM 795 O O . LEU A 1 100 ? -0.280 -4.479 5.082 1.00 97.56 100 LEU A O 1
ATOM 799 N N . LEU A 1 101 ? 0.783 -3.278 3.502 1.00 97.50 101 LEU A N 1
ATOM 800 C CA . LEU A 1 101 ? -0.009 -3.754 2.370 1.00 97.50 101 LEU A CA 1
ATOM 801 C C . LEU A 1 101 ? 0.836 -4.559 1.377 1.00 97.50 101 LEU A C 1
ATOM 803 O O . LEU A 1 101 ? 1.914 -4.149 0.941 1.00 97.50 101 LEU A O 1
ATOM 807 N N . VAL A 1 102 ? 0.271 -5.669 0.917 1.00 96.31 102 VAL A N 1
ATOM 808 C CA . VAL A 1 102 ? 0.761 -6.463 -0.205 1.00 96.31 102 VAL A CA 1
ATOM 809 C C . VAL A 1 102 ? 0.061 -5.998 -1.477 1.00 96.31 102 VAL A C 1
ATOM 811 O O . VAL A 1 102 ? -1.163 -6.037 -1.586 1.00 96.31 102 VAL A O 1
ATOM 814 N N . ARG A 1 103 ? 0.846 -5.564 -2.463 1.00 94.12 103 ARG A N 1
ATOM 815 C CA . ARG A 1 103 ? 0.367 -5.184 -3.797 1.00 94.12 103 ARG A CA 1
ATOM 816 C C . ARG A 1 103 ? 0.232 -6.416 -4.691 1.00 94.12 103 ARG A C 1
ATOM 818 O O . ARG A 1 103 ? 1.163 -7.209 -4.772 1.00 94.12 103 ARG A O 1
ATOM 825 N N . ASN A 1 104 ? -0.885 -6.513 -5.409 1.00 93.56 104 ASN A N 1
ATOM 826 C CA . ASN A 1 104 ? -1.214 -7.569 -6.371 1.00 93.56 104 ASN A CA 1
ATOM 827 C C . ASN A 1 104 ? -0.946 -9.004 -5.872 1.00 93.56 104 ASN A C 1
ATOM 829 O O . ASN A 1 104 ? -0.351 -9.798 -6.602 1.00 93.56 104 ASN A O 1
ATOM 833 N N . PRO A 1 105 ? -1.410 -9.376 -4.665 1.00 91.12 105 PRO A N 1
ATOM 834 C CA . PRO A 1 105 ? -1.195 -10.720 -4.121 1.00 91.12 105 PRO A CA 1
ATOM 835 C C . PRO A 1 105 ? -1.772 -11.824 -5.022 1.00 91.12 105 PRO A C 1
ATOM 837 O O . PRO A 1 105 ? -1.256 -12.934 -5.041 1.00 91.12 105 PRO A O 1
ATOM 840 N N . ASN A 1 106 ? -2.804 -11.510 -5.812 1.00 89.56 106 ASN A N 1
ATOM 841 C CA . ASN A 1 106 ? -3.435 -12.439 -6.749 1.00 89.56 106 ASN A CA 1
ATOM 842 C C . ASN A 1 106 ? -2.695 -12.609 -8.087 1.00 89.56 106 ASN A C 1
ATOM 844 O O . ASN A 1 106 ? -2.995 -13.536 -8.831 1.00 89.56 106 ASN A O 1
ATOM 848 N N . CYS A 1 107 ? -1.802 -11.686 -8.453 1.00 88.25 107 CYS A N 1
ATOM 849 C CA . CYS A 1 107 ? -1.122 -11.688 -9.746 1.00 88.25 107 CYS A CA 1
ATOM 850 C C . CYS A 1 107 ? 0.163 -10.847 -9.654 1.00 88.25 107 CYS A C 1
ATOM 852 O O . CYS A 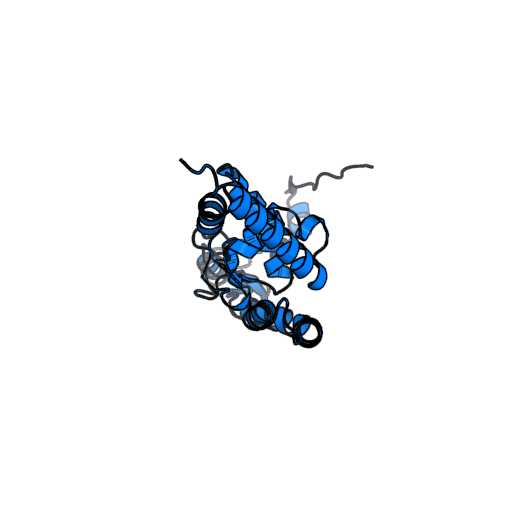1 107 ? 0.148 -9.664 -10.009 1.00 88.25 107 CYS A O 1
ATOM 854 N N . PRO A 1 108 ? 1.280 -11.436 -9.186 1.00 84.88 108 PRO A N 1
ATOM 855 C CA . PRO A 1 108 ? 2.550 -10.723 -9.015 1.00 84.88 108 PRO A CA 1
ATOM 856 C C . PRO A 1 108 ? 3.105 -10.121 -10.313 1.00 84.88 108 PRO A C 1
ATOM 858 O O . PRO A 1 108 ? 3.800 -9.112 -10.280 1.00 84.88 108 PRO A O 1
ATOM 861 N N . THR A 1 109 ? 2.748 -10.699 -11.462 1.00 84.31 109 THR A N 1
ATOM 862 C CA . THR A 1 109 ? 3.164 -10.248 -12.797 1.00 84.31 109 THR A CA 1
ATOM 863 C C . THR A 1 109 ? 2.276 -9.145 -13.379 1.00 84.31 109 THR A C 1
ATOM 865 O O . THR A 1 109 ? 2.445 -8.751 -14.537 1.00 84.31 109 THR A O 1
ATOM 868 N N . ARG A 1 110 ? 1.299 -8.643 -12.608 1.00 88.00 110 ARG A N 1
ATOM 869 C CA . ARG A 1 110 ? 0.389 -7.595 -13.073 1.00 88.00 110 ARG A CA 1
ATOM 870 C C . ARG A 1 110 ? 1.184 -6.327 -13.428 1.00 88.00 110 ARG A C 1
ATOM 872 O O . ARG A 1 110 ? 1.942 -5.848 -12.585 1.00 88.00 110 ARG A O 1
ATOM 879 N N . PRO A 1 111 ? 0.931 -5.719 -14.605 1.00 82.00 111 PRO A N 1
ATOM 880 C CA . PRO A 1 111 ? 1.631 -4.513 -15.033 1.00 82.00 111 PRO A CA 1
ATOM 881 C C . PRO A 1 111 ? 1.454 -3.370 -14.041 1.00 82.00 111 PRO A C 1
ATOM 883 O O . PRO A 1 111 ? 0.366 -3.188 -13.479 1.00 82.00 111 PRO A O 1
ATOM 886 N N . THR A 1 112 ? 2.489 -2.545 -13.880 1.00 74.31 112 THR A N 1
ATOM 887 C CA . THR A 1 112 ? 2.470 -1.536 -12.821 1.00 74.31 112 THR A CA 1
ATOM 888 C C . THR A 1 112 ? 1.408 -0.450 -12.989 1.00 74.31 112 THR A C 1
ATOM 890 O O . THR A 1 112 ? 0.832 0.013 -12.004 1.00 74.31 112 THR A O 1
ATOM 893 N N . ASN A 1 113 ? 1.079 -0.114 -14.233 1.00 75.50 113 ASN A N 1
ATOM 894 C CA . ASN A 1 113 ? 0.033 0.835 -14.612 1.00 75.50 113 ASN A CA 1
ATOM 895 C C . ASN A 1 113 ? -1.360 0.191 -14.761 1.00 75.50 113 ASN A C 1
ATOM 897 O O . ASN A 1 113 ? -2.286 0.832 -15.258 1.00 75.50 113 ASN A O 1
ATOM 901 N N . SER A 1 114 ? -1.537 -1.071 -14.359 1.00 84.88 114 SER A N 1
ATOM 902 C CA . SER A 1 114 ? -2.812 -1.761 -14.528 1.00 84.88 114 SER A CA 1
ATOM 903 C C . SER A 1 114 ? -3.917 -1.109 -13.696 1.00 84.88 114 SER A C 1
ATOM 905 O O . SER A 1 114 ? -3.824 -1.017 -12.469 1.00 84.88 114 SER A O 1
ATOM 907 N N . GLY A 1 115 ? -5.035 -0.775 -14.346 1.00 85.06 115 GLY A N 1
ATOM 908 C CA . GLY A 1 115 ? -6.262 -0.346 -13.663 1.00 85.06 115 GLY A CA 1
ATOM 909 C C . GLY A 1 115 ? -6.875 -1.418 -12.749 1.00 85.06 115 GLY A C 1
ATOM 910 O O . GLY A 1 115 ? -7.750 -1.101 -11.951 1.00 85.06 115 GLY A O 1
ATOM 911 N N . LYS A 1 116 ? -6.398 -2.669 -12.835 1.00 90.38 116 LYS A N 1
ATOM 912 C CA . LYS A 1 116 ? -6.799 -3.803 -11.987 1.00 90.38 116 LYS A CA 1
ATOM 913 C C . LYS A 1 116 ? -5.863 -4.016 -10.788 1.00 90.38 116 LYS A C 1
ATOM 915 O O . LYS A 1 116 ? -5.878 -5.092 -10.198 1.00 90.38 116 LYS A O 1
ATOM 920 N N . THR A 1 117 ? -5.008 -3.041 -10.470 1.00 92.81 117 THR A N 1
ATOM 921 C CA . THR A 1 117 ? -4.131 -3.123 -9.294 1.00 92.81 117 THR A CA 1
ATOM 922 C C . THR A 1 117 ? -4.969 -3.228 -8.023 1.00 92.81 117 THR A C 1
ATOM 924 O O . THR A 1 117 ? -5.890 -2.433 -7.818 1.00 92.81 117 THR A O 1
ATOM 927 N N . CYS A 1 118 ? -4.638 -4.202 -7.181 1.00 95.38 118 CYS A N 1
ATOM 928 C CA . CYS A 1 118 ? -5.298 -4.439 -5.904 1.00 95.38 118 CYS A CA 1
ATOM 929 C C . CYS A 1 118 ? -4.281 -4.593 -4.768 1.00 95.38 118 CYS A C 1
ATOM 931 O O . CYS A 1 118 ? -3.097 -4.852 -4.998 1.00 95.38 118 CYS A O 1
ATOM 933 N N . TYR A 1 119 ? -4.756 -4.420 -3.541 1.00 96.69 119 TYR A N 1
ATOM 934 C CA . TYR A 1 119 ? -3.964 -4.419 -2.321 1.00 96.69 119 TYR A CA 1
ATOM 935 C C . TYR A 1 119 ? -4.672 -5.251 -1.249 1.00 96.69 119 TYR A C 1
ATOM 937 O O . TYR A 1 119 ? -5.900 -5.294 -1.217 1.00 96.69 119 TYR A O 1
ATOM 945 N N . GLN A 1 120 ? -3.902 -5.921 -0.396 1.00 97.69 120 GLN A N 1
ATOM 946 C CA . GLN A 1 120 ? -4.391 -6.646 0.783 1.00 97.69 120 GLN A CA 1
ATOM 947 C C . GLN A 1 120 ? -3.490 -6.345 1.971 1.00 97.69 120 GLN A C 1
ATOM 949 O O . GLN A 1 120 ? -2.309 -6.056 1.788 1.00 97.69 120 GLN A O 1
ATOM 954 N N . ILE A 1 121 ? -4.031 -6.438 3.177 1.00 98.19 121 ILE A N 1
ATOM 955 C CA . ILE A 1 121 ? -3.253 -6.333 4.408 1.00 98.19 121 ILE A CA 1
ATOM 956 C C . ILE A 1 121 ? -2.327 -7.542 4.504 1.00 98.19 121 ILE A C 1
ATOM 958 O O . ILE A 1 121 ? -2.713 -8.680 4.214 1.00 98.19 121 ILE A O 1
ATOM 962 N N . GLU A 1 122 ? -1.075 -7.284 4.869 1.00 97.81 122 GLU A N 1
ATOM 963 C CA . GLU A 1 122 ? -0.093 -8.339 5.065 1.00 97.81 122 GLU A CA 1
ATOM 964 C C . GLU A 1 122 ? -0.554 -9.282 6.202 1.00 97.81 122 GLU A C 1
ATOM 966 O O . GLU A 1 122 ? -1.054 -8.812 7.226 1.00 97.81 122 GLU A O 1
ATOM 971 N N . PRO A 1 123 ? -0.455 -10.617 6.040 1.00 96.94 123 PRO A N 1
ATOM 972 C CA . PRO A 1 123 ? -1.037 -11.564 6.991 1.00 96.94 123 PRO A CA 1
ATOM 973 C C . PRO A 1 123 ? -0.609 -11.403 8.454 1.00 96.94 123 PRO A C 1
ATOM 975 O O . PRO A 1 123 ? -1.429 -11.626 9.345 1.00 96.94 123 PRO A O 1
ATOM 978 N N . SER A 1 124 ? 0.652 -11.066 8.737 1.00 97.06 124 SER A N 1
ATOM 979 C CA . SER A 1 124 ? 1.103 -10.811 10.110 1.00 97.06 124 SER A CA 1
ATOM 980 C C . SER A 1 124 ? 0.561 -9.497 10.669 1.00 97.06 124 SER A C 1
ATOM 982 O O . SER A 1 124 ? 0.146 -9.467 11.828 1.00 97.06 124 SER A O 1
ATOM 984 N N . ALA A 1 125 ? 0.449 -8.462 9.835 1.00 97.94 125 ALA A N 1
ATOM 985 C CA . ALA A 1 125 ? -0.193 -7.210 10.207 1.00 97.94 125 ALA A CA 1
ATOM 986 C C . ALA A 1 125 ? -1.680 -7.411 10.529 1.00 97.94 125 ALA A C 1
ATOM 988 O O . ALA A 1 125 ? -2.161 -6.891 11.529 1.00 97.94 125 ALA A O 1
ATOM 989 N N . LEU A 1 126 ? -2.405 -8.220 9.748 1.00 98.38 126 LEU A N 1
ATOM 990 C CA . LEU A 1 126 ? -3.811 -8.527 10.031 1.00 98.38 126 LEU A CA 1
ATOM 991 C C . LEU A 1 126 ? -3.988 -9.213 11.391 1.00 98.38 126 LEU A C 1
ATOM 993 O O . LEU A 1 126 ? -4.861 -8.825 12.164 1.00 98.38 126 LEU A O 1
ATOM 997 N N . ARG A 1 127 ? -3.128 -10.193 11.709 1.00 98.00 127 ARG A N 1
ATOM 998 C CA . ARG A 1 127 ? -3.148 -10.863 13.020 1.00 98.00 127 ARG A CA 1
ATOM 999 C C . ARG A 1 127 ? -2.902 -9.891 14.169 1.00 98.00 127 ARG A C 1
ATOM 1001 O O . ARG A 1 127 ? -3.515 -10.044 15.219 1.00 98.00 127 ARG A O 1
ATOM 1008 N N . LEU A 1 128 ? -2.018 -8.910 13.981 1.00 98.25 128 LEU A N 1
ATOM 1009 C CA . LEU A 1 128 ? -1.819 -7.838 14.953 1.00 98.25 128 LEU A CA 1
ATOM 1010 C C . LEU A 1 128 ? -3.090 -6.990 15.097 1.00 98.25 128 LEU A C 1
ATOM 1012 O O . LEU A 1 128 ? -3.547 -6.764 16.213 1.00 98.25 128 LEU A O 1
ATOM 1016 N N . ILE A 1 129 ? -3.679 -6.557 13.981 1.00 98.44 129 ILE A N 1
ATOM 1017 C CA . ILE A 1 129 ? -4.870 -5.694 13.955 1.00 98.44 129 ILE A CA 1
ATOM 1018 C C . ILE A 1 129 ? -6.036 -6.333 14.718 1.00 98.44 129 ILE A C 1
ATOM 1020 O O . ILE A 1 129 ? -6.682 -5.651 15.510 1.00 98.44 129 ILE A O 1
ATOM 1024 N N . HIS A 1 130 ? -6.251 -7.646 14.575 1.00 98.56 130 HIS A N 1
ATOM 1025 C CA . HIS A 1 130 ? -7.270 -8.386 15.335 1.00 98.56 130 HIS A CA 1
ATOM 1026 C C . HIS A 1 130 ? -7.108 -8.296 16.858 1.00 98.56 130 HIS A C 1
ATOM 1028 O O . HIS A 1 130 ? -8.091 -8.429 17.584 1.00 98.56 130 HIS A O 1
ATOM 1034 N N . ARG A 1 131 ? -5.888 -8.061 17.355 1.00 98.06 131 ARG A N 1
ATOM 1035 C CA . ARG A 1 131 ? -5.585 -7.954 18.791 1.00 98.06 131 ARG A CA 1
ATOM 1036 C C . ARG A 1 131 ? -5.762 -6.536 19.337 1.00 98.06 131 ARG A C 1
ATOM 1038 O O . ARG A 1 131 ? -5.585 -6.344 20.538 1.00 98.06 131 ARG A O 1
ATOM 1045 N N . TYR A 1 132 ? -6.078 -5.536 18.514 1.00 98.06 132 TYR A N 1
ATOM 1046 C CA . TYR A 1 132 ? -6.173 -4.151 18.983 1.00 98.06 132 TYR A CA 1
ATOM 1047 C C . TYR A 1 132 ? -7.237 -3.970 20.067 1.00 98.06 132 TYR A C 1
ATOM 1049 O O . TYR A 1 132 ? -8.353 -4.473 19.952 1.00 98.06 132 TYR A O 1
ATOM 1057 N N . GLY A 1 133 ? -6.873 -3.252 21.133 1.00 94.75 133 GLY A N 1
ATOM 1058 C CA . GLY A 1 133 ? -7.720 -3.050 22.311 1.00 94.75 133 GLY A CA 1
ATOM 1059 C C . GLY A 1 133 ? -7.788 -4.245 23.271 1.00 94.75 133 GLY A C 1
ATOM 1060 O O . GLY A 1 133 ? -8.466 -4.157 24.290 1.00 94.75 133 GLY A O 1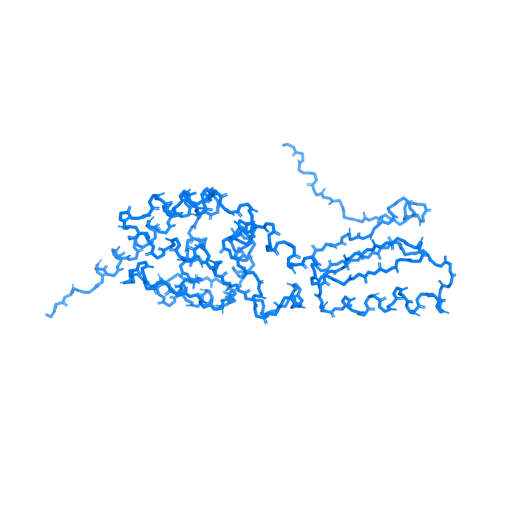
ATOM 1061 N N . THR A 1 134 ? -7.090 -5.348 22.983 1.00 97.50 134 THR A N 1
ATOM 1062 C CA . THR A 1 134 ? -6.983 -6.504 23.890 1.00 97.50 134 THR A CA 1
ATOM 1063 C C . THR A 1 134 ? -5.700 -6.438 24.732 1.00 97.50 134 THR A C 1
ATOM 1065 O O . THR A 1 134 ? -4.752 -5.750 24.340 1.00 97.50 134 THR A O 1
ATOM 1068 N N . PRO A 1 135 ? -5.612 -7.184 25.853 1.00 97.81 135 PRO A N 1
ATOM 1069 C CA . PRO A 1 135 ? -4.378 -7.291 26.640 1.00 97.81 135 PRO A CA 1
ATOM 1070 C C . PRO A 1 135 ? -3.164 -7.805 25.849 1.00 97.81 135 PRO A C 1
ATOM 1072 O O . PRO A 1 135 ? -2.033 -7.489 26.207 1.00 97.81 135 PRO A O 1
ATOM 1075 N N . ASP A 1 136 ? -3.386 -8.536 24.750 1.00 96.88 136 ASP A N 1
ATOM 1076 C CA . ASP A 1 136 ? -2.324 -9.103 23.908 1.00 96.88 136 ASP A CA 1
ATOM 1077 C C . ASP A 1 136 ? -1.740 -8.099 22.899 1.00 96.88 136 ASP A C 1
ATOM 1079 O O . ASP A 1 136 ? -0.742 -8.391 22.231 1.00 96.88 136 ASP A O 1
ATOM 1083 N N . TRP A 1 137 ? -2.346 -6.912 22.761 1.00 97.88 137 TRP A N 1
ATOM 1084 C CA . TRP A 1 137 ? -1.901 -5.884 21.817 1.00 97.88 137 TRP A CA 1
ATOM 1085 C C . TRP A 1 137 ? -0.426 -5.481 21.996 1.00 97.88 137 TRP A C 1
ATOM 1087 O O . TRP A 1 137 ? 0.299 -5.501 20.999 1.00 97.88 137 TRP A O 1
ATOM 1097 N N . PRO A 1 138 ? 0.075 -5.156 23.209 1.00 98.00 138 PRO A N 1
ATOM 1098 C CA . PRO A 1 138 ? 1.450 -4.676 23.374 1.00 98.00 138 PRO A CA 1
ATOM 1099 C C . PRO A 1 138 ? 2.502 -5.720 22.977 1.00 98.00 138 PRO A C 1
ATOM 1101 O O . PRO A 1 138 ? 3.500 -5.389 22.327 1.00 98.00 138 PRO A O 1
ATOM 1104 N N . LEU A 1 139 ? 2.261 -6.990 23.322 1.00 97.69 139 LEU A N 1
ATOM 1105 C CA . LEU A 1 139 ? 3.141 -8.094 22.943 1.00 97.69 139 LEU A CA 1
ATOM 1106 C C . LEU A 1 139 ? 3.115 -8.305 21.426 1.00 97.69 139 LEU A C 1
ATOM 1108 O O . LEU A 1 139 ? 4.167 -8.302 20.788 1.00 97.69 139 LEU A O 1
ATOM 1112 N N . GLY A 1 140 ? 1.918 -8.391 20.834 1.00 97.62 140 GLY A N 1
ATOM 1113 C CA . GLY A 1 140 ? 1.764 -8.561 19.389 1.00 97.62 140 GLY A CA 1
ATOM 1114 C C . GLY A 1 140 ? 2.393 -7.421 18.583 1.00 97.62 140 GLY A C 1
ATOM 1115 O O . GLY A 1 140 ? 2.997 -7.663 17.538 1.00 97.62 140 GLY A O 1
ATOM 1116 N N . LEU A 1 141 ? 2.288 -6.179 19.064 1.00 98.06 141 LEU A N 1
ATOM 1117 C CA . LEU A 1 141 ? 2.906 -5.018 18.425 1.00 98.06 141 LEU A CA 1
ATOM 1118 C C . LEU A 1 141 ? 4.435 -5.137 18.431 1.00 98.06 141 LEU A C 1
ATOM 1120 O O . LEU A 1 141 ? 5.073 -4.897 17.408 1.00 98.06 141 LEU A O 1
ATOM 1124 N N . THR A 1 142 ? 5.019 -5.557 19.553 1.00 97.88 142 THR A N 1
ATOM 1125 C CA . THR A 1 142 ? 6.470 -5.764 19.690 1.00 97.88 142 THR A CA 1
ATOM 1126 C C . THR A 1 142 ? 6.974 -6.870 18.750 1.00 97.88 142 THR A C 1
ATOM 1128 O O . THR A 1 142 ? 7.959 -6.688 18.028 1.00 97.88 142 THR A O 1
ATOM 1131 N N . GLU A 1 143 ? 6.266 -8.000 18.687 1.00 96.88 143 GLU A N 1
ATOM 1132 C CA . GLU A 1 143 ? 6.557 -9.106 17.760 1.00 96.88 143 GLU A CA 1
ATOM 1133 C C . GLU A 1 143 ? 6.461 -8.670 16.289 1.00 96.88 143 GLU A C 1
ATOM 1135 O O . GLU A 1 143 ? 7.314 -8.999 15.458 1.00 96.88 143 GLU A O 1
ATOM 1140 N N . TYR A 1 144 ? 5.436 -7.892 15.945 1.00 96.94 144 TYR A N 1
ATOM 1141 C CA . TYR A 1 144 ? 5.273 -7.386 14.588 1.00 96.94 144 TYR A CA 1
ATOM 1142 C C . TYR A 1 144 ? 6.389 -6.408 14.214 1.00 96.94 144 TYR A C 1
ATOM 1144 O O . TYR A 1 144 ? 7.024 -6.567 13.174 1.00 96.94 144 TYR A O 1
ATOM 1152 N N . LEU A 1 145 ? 6.681 -5.420 15.064 1.00 96.50 145 LEU A N 1
ATOM 1153 C CA . LEU A 1 145 ? 7.712 -4.418 14.782 1.00 96.50 145 LEU A CA 1
ATOM 1154 C C . LEU A 1 145 ? 9.103 -5.051 14.640 1.00 96.50 145 LEU A C 1
ATOM 1156 O O . LEU A 1 145 ? 9.838 -4.684 13.725 1.00 96.50 145 LEU A O 1
ATOM 1160 N N . SER A 1 146 ? 9.435 -6.045 15.470 1.00 96.00 146 SER A N 1
ATOM 1161 C CA . SER A 1 146 ? 10.704 -6.786 15.366 1.00 96.00 146 SER A CA 1
ATOM 1162 C C . SER A 1 146 ? 10.818 -7.638 14.093 1.00 96.00 146 SER A C 1
ATOM 1164 O O . SER A 1 146 ? 11.920 -7.842 13.585 1.00 96.00 146 SER A O 1
ATOM 1166 N N . SER A 1 147 ? 9.698 -8.110 13.537 1.00 94.25 147 SER A N 1
ATOM 1167 C CA . SER A 1 147 ? 9.679 -8.940 12.323 1.00 94.25 147 SER A CA 1
ATOM 1168 C C . SER A 1 147 ? 9.414 -8.163 11.028 1.00 94.25 147 SER A C 1
ATOM 1170 O O . SER A 1 147 ? 9.656 -8.691 9.939 1.00 94.25 147 SER A O 1
ATOM 1172 N N . ARG A 1 148 ? 8.976 -6.903 11.118 1.00 94.06 148 ARG A N 1
ATOM 1173 C CA . ARG A 1 148 ? 8.557 -6.071 9.980 1.00 94.06 148 ARG A CA 1
ATOM 1174 C C . ARG A 1 148 ? 9.622 -5.932 8.896 1.00 94.06 148 ARG A C 1
ATOM 1176 O O . ARG A 1 148 ? 9.308 -6.054 7.717 1.00 94.06 148 ARG A O 1
ATOM 1183 N N . GLU A 1 149 ? 10.879 -5.729 9.275 1.00 94.69 149 GLU A N 1
ATOM 1184 C CA . GLU A 1 149 ? 11.974 -5.588 8.307 1.00 94.69 149 GLU A CA 1
ATOM 1185 C C . GLU A 1 149 ? 12.174 -6.871 7.483 1.00 94.69 149 GLU A C 1
ATOM 1187 O O . GLU A 1 149 ? 12.390 -6.829 6.271 1.00 94.69 149 GLU A O 1
ATOM 1192 N N . ARG A 1 150 ? 12.024 -8.040 8.120 1.00 95.69 150 ARG A N 1
ATOM 1193 C CA . ARG A 1 150 ? 12.052 -9.331 7.421 1.00 95.69 150 ARG A CA 1
ATOM 1194 C C . ARG A 1 150 ? 10.882 -9.449 6.443 1.00 95.69 150 ARG A C 1
ATOM 1196 O O . ARG A 1 150 ? 11.091 -9.875 5.311 1.00 95.69 150 ARG A O 1
ATOM 1203 N N . VAL A 1 151 ? 9.679 -9.040 6.851 1.00 94.62 151 VAL A N 1
ATOM 1204 C CA . VAL A 1 151 ? 8.486 -9.035 5.986 1.00 94.62 151 VAL A CA 1
ATOM 1205 C C . VAL A 1 151 ? 8.707 -8.149 4.758 1.00 94.62 151 VAL A C 1
ATOM 1207 O O . VAL A 1 151 ? 8.464 -8.587 3.634 1.00 94.62 151 VAL A O 1
ATOM 1210 N N . ILE A 1 152 ? 9.226 -6.932 4.946 1.00 94.38 152 ILE A N 1
ATOM 1211 C CA . ILE A 1 152 ? 9.540 -6.007 3.846 1.00 94.38 152 ILE A CA 1
ATOM 1212 C C . ILE A 1 152 ? 10.515 -6.661 2.859 1.00 94.38 152 ILE A C 1
ATOM 1214 O O . ILE A 1 152 ? 10.235 -6.687 1.658 1.00 94.38 152 ILE A O 1
ATOM 1218 N N . LYS A 1 153 ? 11.605 -7.260 3.355 1.00 94.69 153 LYS A N 1
ATOM 1219 C CA . LYS A 1 153 ? 12.595 -7.963 2.521 1.00 94.69 153 LYS A CA 1
ATOM 1220 C C . LYS A 1 153 ? 11.991 -9.134 1.751 1.00 94.69 153 LYS A C 1
ATOM 1222 O O . LYS A 1 153 ? 12.274 -9.306 0.568 1.00 94.69 153 LYS A O 1
ATOM 1227 N N . GLU A 1 154 ? 11.130 -9.931 2.377 1.00 93.44 154 GLU A N 1
ATOM 1228 C CA . GLU A 1 154 ? 10.449 -11.043 1.702 1.00 93.44 154 GLU A CA 1
ATOM 1229 C C . GLU A 1 154 ? 9.499 -10.560 0.601 1.00 93.44 154 GLU A C 1
ATOM 1231 O O . GLU A 1 154 ? 9.451 -11.150 -0.483 1.00 93.44 154 GLU A O 1
ATOM 1236 N N . LEU A 1 155 ? 8.761 -9.474 0.843 1.00 91.75 155 LEU A N 1
ATOM 1237 C CA . LEU A 1 155 ? 7.887 -8.866 -0.160 1.00 91.75 155 LEU A CA 1
ATOM 1238 C C . LEU A 1 155 ? 8.687 -8.283 -1.331 1.00 91.75 155 LEU A C 1
ATOM 1240 O O . LEU A 1 155 ? 8.285 -8.464 -2.481 1.00 91.75 155 LEU A O 1
ATOM 1244 N N . GLN A 1 156 ? 9.813 -7.619 -1.059 1.00 89.75 156 GLN A N 1
ATOM 1245 C CA . GLN A 1 156 ? 10.724 -7.107 -2.088 1.00 89.75 156 GLN A CA 1
ATOM 1246 C C . GLN A 1 156 ? 11.312 -8.247 -2.922 1.00 89.75 156 GLN A C 1
ATOM 1248 O O . GLN A 1 156 ? 11.161 -8.240 -4.142 1.00 89.75 156 GLN A O 1
ATOM 1253 N N . ARG A 1 157 ? 11.839 -9.295 -2.278 1.00 90.25 157 ARG A N 1
ATOM 1254 C CA . ARG A 1 157 ? 12.379 -10.480 -2.959 1.00 90.25 157 ARG A CA 1
ATOM 1255 C C . ARG A 1 157 ? 11.354 -11.139 -3.886 1.00 90.25 157 ARG A C 1
ATOM 1257 O O . ARG A 1 157 ? 11.687 -11.523 -5.003 1.00 90.25 157 ARG A O 1
ATOM 1264 N N . LYS A 1 158 ? 10.091 -11.260 -3.459 1.00 88.44 158 LYS A N 1
ATOM 1265 C CA . LYS A 1 158 ? 9.008 -11.801 -4.308 1.00 88.44 158 LYS A CA 1
ATOM 1266 C C . LYS A 1 158 ? 8.737 -10.927 -5.539 1.00 88.44 158 LYS A C 1
ATOM 1268 O O . LYS A 1 158 ? 8.449 -11.457 -6.613 1.00 88.44 158 LYS A O 1
ATOM 1273 N N . ARG A 1 159 ? 8.830 -9.599 -5.398 1.00 85.75 159 ARG A N 1
ATOM 1274 C CA . ARG A 1 159 ? 8.691 -8.661 -6.525 1.00 85.75 159 ARG A CA 1
ATOM 1275 C C . ARG A 1 159 ? 9.865 -8.768 -7.485 1.00 85.75 159 ARG A C 1
ATOM 1277 O O . ARG A 1 159 ? 9.638 -8.851 -8.685 1.00 85.75 159 ARG A O 1
ATOM 1284 N N . GLU A 1 160 ? 11.085 -8.818 -6.963 1.00 86.12 160 GLU A N 1
ATOM 1285 C CA . GLU A 1 160 ? 12.309 -8.988 -7.752 1.00 86.12 160 GLU A CA 1
ATOM 1286 C C . GLU A 1 160 ? 12.291 -10.288 -8.551 1.00 86.12 160 GLU A C 1
ATOM 1288 O O . GLU A 1 160 ? 12.565 -10.269 -9.745 1.00 86.12 160 GLU A O 1
ATOM 1293 N N . PHE A 1 161 ? 11.865 -11.394 -7.936 1.00 86.12 161 PHE A N 1
ATOM 1294 C CA . PHE A 1 161 ? 11.732 -12.683 -8.619 1.00 86.12 161 PHE A CA 1
ATOM 1295 C C . PHE A 1 161 ? 10.727 -12.650 -9.780 1.00 86.12 161 PHE A C 1
ATOM 1297 O O . PHE A 1 161 ? 10.825 -13.436 -10.716 1.00 86.12 161 PHE A O 1
ATOM 1304 N N . SER A 1 162 ? 9.757 -11.735 -9.734 1.00 85.44 162 SER A N 1
ATOM 1305 C CA . SER A 1 162 ? 8.776 -11.557 -10.806 1.00 85.44 162 SER A CA 1
ATOM 1306 C C . SER A 1 162 ? 9.285 -10.650 -11.935 1.00 85.44 162 SER A C 1
ATOM 1308 O O . SER A 1 162 ? 8.578 -10.490 -12.928 1.00 85.44 162 SER A O 1
ATOM 1310 N N . ARG A 1 163 ? 10.464 -10.022 -11.804 1.00 88.94 163 ARG A N 1
ATOM 1311 C CA . ARG A 1 163 ? 11.036 -9.150 -12.844 1.00 88.94 163 ARG A CA 1
ATOM 1312 C C . ARG A 1 163 ? 11.550 -9.972 -14.020 1.00 88.94 163 ARG A C 1
ATOM 1314 O O . ARG A 1 163 ? 11.976 -11.114 -13.879 1.00 88.94 163 ARG A O 1
ATOM 1321 N N . ILE A 1 164 ? 11.524 -9.358 -15.195 1.00 87.19 164 ILE A N 1
ATOM 1322 C CA . ILE A 1 164 ? 11.983 -9.970 -16.438 1.00 87.19 164 ILE A CA 1
ATOM 1323 C C . ILE A 1 164 ? 13.470 -9.622 -16.612 1.00 87.19 164 ILE A C 1
ATOM 1325 O O . ILE A 1 164 ? 13.792 -8.433 -16.704 1.00 87.19 164 ILE A O 1
ATOM 1329 N N . PRO A 1 165 ? 14.384 -10.608 -16.659 1.00 91.31 165 PRO A N 1
ATOM 1330 C CA . PRO A 1 165 ? 15.787 -10.353 -16.964 1.00 91.31 165 PRO A CA 1
ATOM 1331 C C . PRO A 1 165 ? 15.952 -10.023 -18.451 1.00 91.31 165 PRO A C 1
ATOM 1333 O O . PRO A 1 165 ? 15.308 -10.645 -19.298 1.00 91.31 165 PRO A O 1
ATOM 1336 N N . VAL A 1 166 ? 16.824 -9.071 -18.767 1.00 90.88 166 VAL A N 1
ATOM 1337 C CA . VAL A 1 166 ? 17.155 -8.638 -20.128 1.00 90.88 166 VAL A CA 1
ATOM 1338 C C . VAL A 1 166 ? 18.670 -8.607 -20.281 1.00 90.88 166 VAL A C 1
ATOM 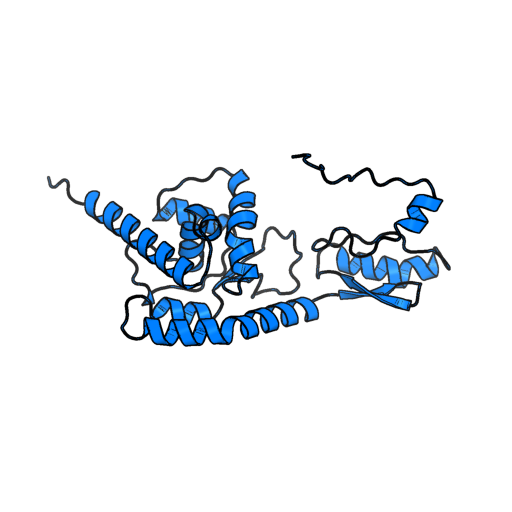1340 O O . VAL A 1 166 ? 19.344 -7.924 -19.515 1.00 90.88 166 VAL A O 1
ATOM 1343 N N . CYS A 1 167 ? 19.194 -9.324 -21.269 1.00 91.06 167 CYS A N 1
ATOM 1344 C CA . CYS A 1 167 ? 20.594 -9.251 -21.668 1.00 91.06 167 CYS A CA 1
ATOM 1345 C C . CYS A 1 167 ? 20.774 -8.108 -22.673 1.00 91.06 167 CYS A C 1
ATOM 1347 O O . CYS A 1 167 ? 20.167 -8.115 -23.745 1.00 91.06 167 CYS A O 1
ATOM 1349 N N . LEU A 1 168 ? 21.573 -7.103 -22.320 1.00 88.75 168 LEU A N 1
ATOM 1350 C CA . LEU A 1 168 ? 21.911 -6.007 -23.223 1.00 88.75 168 LEU A CA 1
ATOM 1351 C C . LEU A 1 168 ? 22.934 -6.471 -24.271 1.00 88.75 168 LEU A C 1
ATOM 1353 O O . LEU A 1 168 ? 23.709 -7.387 -24.001 1.00 88.75 168 LEU A O 1
ATOM 1357 N N . PRO A 1 169 ? 23.032 -5.802 -25.438 1.00 84.75 169 PRO A N 1
ATOM 1358 C CA . PRO A 1 169 ? 24.049 -6.127 -26.442 1.00 84.75 169 PRO A CA 1
ATOM 1359 C C . PRO A 1 169 ? 25.498 -6.038 -25.933 1.00 84.75 169 PRO A C 1
ATOM 1361 O O . PRO A 1 169 ? 26.384 -6.660 -26.508 1.00 84.75 169 PRO A O 1
ATOM 1364 N N . SER A 1 170 ? 25.743 -5.296 -24.847 1.00 82.31 170 SER A N 1
ATOM 1365 C CA . SER A 1 170 ? 27.036 -5.231 -24.151 1.00 82.31 170 SER A CA 1
ATOM 1366 C C . SER A 1 170 ? 27.373 -6.487 -23.330 1.00 82.31 170 SER A C 1
ATOM 1368 O O . SER A 1 170 ? 28.494 -6.599 -22.841 1.00 82.31 170 SER A O 1
ATOM 1370 N N . GLY A 1 171 ? 26.420 -7.407 -23.138 1.00 84.31 171 GLY A N 1
ATOM 1371 C CA . GLY A 1 171 ? 26.511 -8.544 -22.215 1.00 84.31 171 GLY A CA 1
ATOM 1372 C C . GLY A 1 171 ? 26.087 -8.225 -20.775 1.00 84.31 171 GLY A C 1
ATOM 1373 O O . GLY A 1 171 ? 26.051 -9.119 -19.932 1.00 84.31 171 GLY A O 1
ATOM 1374 N N . GLU A 1 172 ? 25.751 -6.967 -20.473 1.00 87.00 172 GLU A N 1
ATOM 1375 C CA . GLU A 1 172 ? 25.231 -6.558 -19.164 1.00 87.00 172 GLU A CA 1
ATOM 1376 C C . GLU A 1 172 ? 23.798 -7.072 -18.945 1.00 87.00 172 GLU A C 1
ATOM 1378 O O . GLU A 1 172 ? 22.969 -7.059 -19.857 1.00 87.00 172 GLU A O 1
ATOM 1383 N N . MET A 1 173 ? 23.480 -7.482 -17.715 1.00 88.31 173 MET A N 1
ATOM 1384 C CA . MET A 1 173 ? 22.133 -7.909 -17.333 1.00 88.31 173 MET A CA 1
ATOM 1385 C C . MET A 1 173 ? 21.348 -6.759 -16.698 1.00 88.31 173 MET A C 1
ATOM 1387 O O . MET A 1 173 ? 21.720 -6.244 -15.647 1.00 88.31 173 MET A O 1
ATOM 1391 N N . ALA A 1 174 ? 20.203 -6.424 -17.286 1.00 87.00 174 ALA A N 1
ATOM 1392 C CA . ALA A 1 174 ? 19.201 -5.536 -16.709 1.00 87.00 174 ALA A CA 1
ATOM 1393 C C . ALA A 1 174 ? 17.970 -6.333 -16.241 1.00 87.00 174 ALA A C 1
ATOM 1395 O O . ALA A 1 174 ? 17.734 -7.462 -16.673 1.00 87.00 174 ALA A O 1
ATOM 1396 N N . SER A 1 175 ? 17.144 -5.750 -15.367 1.00 88.06 175 SER A N 1
ATOM 1397 C CA . SER A 1 175 ? 15.835 -6.322 -15.016 1.00 88.06 175 SER A CA 1
ATOM 1398 C C . SER A 1 175 ? 14.730 -5.281 -15.165 1.00 88.06 175 SER A C 1
ATOM 1400 O O . SER A 1 175 ? 14.809 -4.203 -14.578 1.00 88.06 175 SER A O 1
ATOM 1402 N N . ILE A 1 176 ? 13.683 -5.597 -15.927 1.00 88.75 176 ILE A N 1
ATOM 1403 C CA . ILE A 1 176 ? 12.498 -4.742 -16.126 1.00 88.75 176 ILE A CA 1
ATOM 1404 C C . ILE A 1 176 ? 11.308 -5.291 -15.330 1.00 88.75 176 ILE A C 1
ATOM 1406 O O . ILE A 1 176 ? 11.212 -6.498 -15.089 1.00 88.75 176 ILE A O 1
ATOM 1410 N N . SER A 1 177 ? 10.392 -4.418 -14.905 1.00 84.56 177 SER A N 1
ATOM 1411 C CA . SER A 1 177 ? 9.181 -4.838 -14.192 1.00 84.56 177 SER A CA 1
ATOM 1412 C C . SER A 1 177 ? 8.316 -5.782 -15.047 1.00 84.56 177 SER A C 1
ATOM 1414 O O . SER A 1 177 ? 8.387 -5.748 -16.280 1.00 84.56 177 SER A O 1
ATOM 1416 N N . PRO A 1 178 ? 7.512 -6.667 -14.439 1.00 81.94 178 PRO A N 1
ATOM 1417 C CA . PRO A 1 178 ? 6.688 -7.586 -15.209 1.00 81.94 178 PRO A CA 1
ATOM 1418 C C . PRO A 1 178 ? 5.512 -6.906 -15.920 1.00 81.94 178 PRO A C 1
ATOM 1420 O O . PRO A 1 178 ? 4.897 -5.960 -15.423 1.00 81.94 178 PRO A O 1
ATOM 1423 N N . GLY A 1 179 ? 5.132 -7.492 -17.058 1.00 82.81 179 GLY A N 1
ATOM 1424 C CA . GLY A 1 179 ? 3.882 -7.199 -17.755 1.00 82.81 179 GLY A CA 1
ATOM 1425 C C . GLY A 1 179 ? 3.902 -5.948 -18.641 1.00 82.81 179 GLY A C 1
ATOM 1426 O O . GLY A 1 179 ? 4.923 -5.303 -18.858 1.00 82.81 179 GLY A O 1
ATOM 1427 N N . GLY A 1 180 ? 2.743 -5.615 -19.210 1.00 81.62 180 GLY A N 1
ATOM 1428 C CA . GLY A 1 180 ? 2.598 -4.494 -20.135 1.00 81.62 180 GLY A CA 1
ATOM 1429 C C . GLY A 1 180 ? 3.361 -4.761 -21.429 1.00 81.62 180 GLY A C 1
ATOM 1430 O O . GLY A 1 180 ? 3.277 -5.855 -21.978 1.00 81.62 180 GLY A O 1
ATOM 1431 N N . GLN A 1 181 ? 4.113 -3.765 -21.896 1.00 84.44 181 GLN A N 1
ATOM 1432 C CA . GLN A 1 181 ? 4.981 -3.889 -23.070 1.00 84.44 181 GLN A CA 1
ATOM 1433 C C . GLN A 1 181 ? 6.385 -4.414 -22.721 1.00 84.44 181 GLN A C 1
ATOM 1435 O O . GLN A 1 181 ? 7.175 -4.668 -23.622 1.00 84.44 181 GLN A O 1
ATOM 1440 N N . ASN A 1 182 ? 6.709 -4.635 -21.443 1.00 88.19 182 ASN A N 1
ATOM 1441 C CA . ASN A 1 182 ? 8.052 -5.047 -21.027 1.00 88.19 182 ASN A CA 1
ATOM 1442 C C . ASN A 1 182 ? 8.495 -6.414 -21.592 1.00 88.19 182 ASN A C 1
ATOM 1444 O O . ASN A 1 182 ? 9.638 -6.513 -22.036 1.00 88.19 182 ASN A O 1
ATOM 1448 N N . PRO A 1 183 ? 7.630 -7.447 -21.696 1.00 88.69 183 PRO A N 1
ATOM 1449 C CA . PRO A 1 183 ? 7.989 -8.672 -22.418 1.00 88.69 183 PRO A CA 1
ATOM 1450 C C . PRO A 1 183 ? 8.393 -8.422 -23.880 1.00 88.69 183 PRO A C 1
ATOM 1452 O O . PRO A 1 183 ? 9.337 -9.038 -24.367 1.00 88.69 183 PRO A O 1
ATOM 1455 N N . LEU A 1 184 ? 7.727 -7.480 -24.560 1.00 90.12 184 LEU A N 1
ATOM 1456 C CA . LEU A 1 184 ? 8.078 -7.079 -25.924 1.00 90.12 184 LEU A CA 1
ATOM 1457 C C . LEU A 1 184 ? 9.412 -6.323 -25.956 1.00 90.12 184 LEU A C 1
ATOM 1459 O O . LEU A 1 184 ? 10.217 -6.568 -26.844 1.00 90.12 184 LEU A O 1
ATOM 1463 N N . ILE A 1 185 ? 9.687 -5.452 -24.979 1.00 90.31 185 ILE A N 1
ATOM 1464 C CA . ILE A 1 185 ? 10.981 -4.754 -24.871 1.00 90.31 185 ILE A CA 1
ATOM 1465 C C . ILE A 1 185 ? 12.138 -5.758 -24.762 1.00 90.31 185 ILE A C 1
ATOM 1467 O O . ILE A 1 185 ? 13.143 -5.587 -25.449 1.00 90.31 185 ILE A O 1
ATOM 1471 N N . LYS A 1 186 ? 11.988 -6.833 -23.971 1.00 92.62 186 LYS A N 1
ATOM 1472 C CA . LYS A 1 186 ? 12.985 -7.919 -23.913 1.00 92.62 186 LYS A CA 1
ATOM 1473 C C . LYS A 1 186 ? 13.235 -8.516 -25.298 1.00 92.62 186 LYS A C 1
ATOM 1475 O O . LYS A 1 186 ? 14.385 -8.619 -25.705 1.00 92.62 186 LYS A O 1
ATOM 1480 N N . GLN A 1 187 ? 12.175 -8.864 -26.029 1.00 92.81 187 GLN A N 1
ATOM 1481 C CA . GLN A 1 187 ? 12.299 -9.411 -27.385 1.00 92.81 187 GLN A CA 1
ATOM 1482 C C . GLN A 1 187 ? 12.940 -8.407 -28.349 1.00 92.81 187 GLN A C 1
ATOM 1484 O O . GLN A 1 187 ? 13.782 -8.776 -29.159 1.00 92.81 187 GLN A O 1
ATOM 1489 N N . ILE A 1 188 ? 12.617 -7.117 -28.247 1.00 92.69 188 ILE A N 1
ATOM 1490 C CA . ILE A 1 188 ? 13.273 -6.098 -29.071 1.00 92.69 188 ILE A CA 1
ATOM 1491 C C . ILE A 1 188 ? 14.789 -6.112 -28.822 1.00 92.69 188 ILE A C 1
ATOM 1493 O O . ILE A 1 188 ? 15.571 -6.147 -29.769 1.00 92.69 188 ILE A O 1
ATOM 1497 N N . ILE A 1 189 ? 15.212 -6.143 -27.561 1.00 91.94 189 ILE A N 1
ATOM 1498 C CA . ILE A 1 189 ? 16.632 -6.079 -27.203 1.00 91.94 189 ILE A CA 1
ATOM 1499 C C . ILE A 1 189 ? 17.372 -7.376 -27.555 1.00 91.94 189 ILE A C 1
ATOM 1501 O O . ILE A 1 189 ? 18.453 -7.317 -28.133 1.00 91.94 189 ILE A O 1
ATOM 1505 N N . GLU A 1 190 ? 16.804 -8.536 -27.230 1.00 93.25 190 GLU A N 1
ATOM 1506 C CA . GLU A 1 190 ? 17.495 -9.829 -27.344 1.00 93.25 190 GLU A CA 1
ATOM 1507 C C . GLU A 1 190 ? 17.314 -10.508 -28.704 1.00 93.25 190 GLU A C 1
ATOM 1509 O O . GLU A 1 190 ? 18.131 -11.340 -29.091 1.00 93.25 190 GLU A O 1
ATOM 1514 N N . GLU A 1 191 ? 16.261 -10.166 -29.447 1.00 92.88 191 GLU A N 1
ATOM 1515 C CA . GLU A 1 191 ? 15.916 -10.839 -30.699 1.00 92.88 191 GLU A CA 1
ATOM 1516 C C . GLU A 1 191 ? 15.895 -9.909 -31.915 1.00 92.88 191 GLU A C 1
ATOM 1518 O O . GLU A 1 191 ? 16.319 -10.315 -33.000 1.00 92.88 191 GLU A O 1
ATOM 1523 N N . PHE A 1 192 ? 15.389 -8.680 -31.779 1.00 93.75 192 PHE A N 1
ATOM 1524 C CA . PHE A 1 192 ? 15.307 -7.739 -32.900 1.00 93.75 192 PHE A CA 1
ATOM 1525 C C . PHE A 1 192 ? 16.643 -7.025 -33.132 1.00 93.75 192 PHE A C 1
ATOM 1527 O O . PHE A 1 192 ? 17.175 -7.063 -34.242 1.00 93.75 192 PHE A O 1
ATOM 1534 N N . CYS A 1 193 ? 17.222 -6.409 -32.098 1.00 92.62 193 CYS A N 1
ATOM 1535 C CA . CYS A 1 193 ? 18.464 -5.644 -32.220 1.00 92.62 193 CYS A CA 1
ATOM 1536 C C . CYS A 1 193 ? 19.625 -6.465 -32.812 1.00 92.62 193 CYS A C 1
ATOM 1538 O O . CYS A 1 193 ? 20.242 -5.968 -33.752 1.00 92.62 193 CYS A O 1
ATOM 1540 N N . PRO A 1 194 ? 19.883 -7.725 -32.404 1.00 90.56 194 PRO A N 1
ATOM 1541 C CA . PRO A 1 194 ? 20.966 -8.513 -32.997 1.00 90.56 194 PRO A CA 1
ATOM 1542 C C . PRO A 1 194 ? 20.773 -8.820 -34.489 1.00 90.56 194 PRO A C 1
ATOM 1544 O O . PRO A 1 194 ? 21.754 -9.012 -35.200 1.00 90.56 194 PRO A O 1
ATOM 1547 N N . ARG A 1 195 ? 19.523 -8.865 -34.972 1.00 93.88 195 ARG A N 1
ATOM 1548 C CA . ARG A 1 195 ? 19.196 -9.172 -36.375 1.00 93.88 195 ARG A CA 1
ATOM 1549 C C . ARG A 1 195 ? 19.190 -7.933 -37.267 1.00 93.88 195 ARG A C 1
ATOM 1551 O O . ARG A 1 195 ? 19.623 -8.011 -38.410 1.00 93.88 195 ARG A O 1
ATOM 1558 N N . PHE A 1 196 ? 18.683 -6.811 -36.757 1.00 93.00 196 PHE A N 1
ATOM 1559 C CA . PHE A 1 196 ? 18.401 -5.615 -37.561 1.00 93.00 196 PHE A CA 1
ATOM 1560 C C . PHE A 1 196 ? 19.310 -4.419 -37.254 1.00 93.00 196 PHE A C 1
ATOM 1562 O O . PHE A 1 196 ? 19.355 -3.479 -38.040 1.00 93.00 196 PHE A O 1
ATOM 1569 N N . SER A 1 197 ? 20.036 -4.435 -36.133 1.00 89.88 197 SER A N 1
ATOM 1570 C CA . SER A 1 197 ? 21.001 -3.396 -35.750 1.00 89.88 197 SER A CA 1
ATOM 1571 C C . SER A 1 197 ? 22.229 -4.019 -35.062 1.00 89.88 197 SER A C 1
ATOM 1573 O O . SER A 1 197 ? 22.477 -3.780 -33.874 1.00 89.88 197 SER A O 1
ATOM 1575 N N . PRO A 1 198 ? 22.988 -4.881 -35.768 1.00 87.69 198 PRO A N 1
ATOM 1576 C CA . PRO A 1 198 ? 24.169 -5.523 -35.199 1.00 87.69 198 PRO A CA 1
ATOM 1577 C C . PRO A 1 198 ? 25.213 -4.470 -34.801 1.00 87.69 198 PRO A C 1
ATOM 1579 O O . PRO A 1 198 ? 25.525 -3.567 -35.574 1.00 87.69 198 PRO A O 1
ATOM 1582 N N . GLY A 1 199 ? 25.739 -4.569 -33.577 1.00 84.88 199 GLY A N 1
ATOM 1583 C CA . GLY A 1 199 ? 26.644 -3.562 -33.002 1.00 84.88 199 GLY A CA 1
ATOM 1584 C C . GLY A 1 199 ? 25.951 -2.281 -32.517 1.00 84.88 199 GLY A C 1
ATOM 1585 O O . GLY A 1 199 ? 26.623 -1.370 -32.037 1.00 84.88 199 GLY A O 1
ATOM 1586 N N . GLY A 1 200 ? 24.620 -2.203 -32.612 1.00 86.25 200 GLY A N 1
ATOM 1587 C CA . GLY A 1 200 ? 23.838 -1.096 -32.078 1.00 86.25 200 GLY A CA 1
ATOM 1588 C C . GLY A 1 200 ? 23.955 -0.984 -30.556 1.00 86.25 200 GLY A C 1
ATOM 1589 O O . GLY A 1 200 ? 23.950 -1.981 -29.833 1.00 86.25 200 GLY A O 1
ATOM 1590 N N . ILE A 1 201 ? 24.026 0.253 -30.064 1.00 86.00 201 ILE A N 1
ATOM 1591 C CA . ILE A 1 201 ? 24.102 0.557 -28.633 1.00 86.00 201 ILE A CA 1
ATOM 1592 C C . ILE A 1 201 ? 22.694 0.862 -28.125 1.00 86.00 201 ILE A C 1
ATOM 1594 O O . ILE A 1 201 ? 22.011 1.746 -28.645 1.00 86.00 201 ILE A O 1
ATOM 1598 N N . ILE A 1 202 ? 22.259 0.157 -27.080 1.00 88.50 202 ILE A N 1
ATOM 1599 C CA . ILE A 1 202 ? 21.029 0.514 -26.373 1.00 88.50 202 ILE A CA 1
ATOM 1600 C C . ILE A 1 202 ? 21.318 1.735 -25.505 1.00 88.50 202 ILE A C 1
ATOM 1602 O O . ILE A 1 202 ? 22.034 1.659 -24.515 1.00 88.50 202 ILE A O 1
ATOM 1606 N N . VAL A 1 203 ? 20.761 2.878 -25.895 1.00 87.19 203 VAL A N 1
ATOM 1607 C CA . VAL A 1 203 ? 21.027 4.163 -25.234 1.00 87.19 203 VAL A CA 1
ATOM 1608 C C . VAL A 1 203 ? 20.051 4.430 -24.086 1.00 87.19 203 VAL A C 1
ATOM 1610 O O . VAL A 1 203 ? 20.390 5.128 -23.131 1.00 87.19 203 VAL A O 1
ATOM 1613 N N . TYR A 1 204 ? 18.837 3.880 -24.163 1.00 87.44 204 TYR A N 1
ATOM 1614 C CA . TYR A 1 204 ? 17.784 4.106 -23.178 1.00 87.44 204 TYR A CA 1
ATOM 1615 C C . TYR A 1 204 ? 16.820 2.919 -23.074 1.00 87.44 204 TYR A C 1
ATOM 1617 O O . TYR A 1 204 ? 16.373 2.390 -24.090 1.00 87.44 204 TYR A O 1
ATOM 1625 N N . ILE A 1 205 ? 16.454 2.554 -21.841 1.00 86.31 205 ILE A N 1
ATOM 1626 C CA . ILE A 1 205 ? 15.344 1.644 -21.534 1.00 86.31 205 ILE A CA 1
ATOM 1627 C C . ILE A 1 205 ? 14.473 2.295 -20.460 1.00 86.31 205 ILE A C 1
ATOM 1629 O O . ILE A 1 205 ? 14.924 2.544 -19.338 1.00 86.31 205 ILE A O 1
ATOM 1633 N N . GLY A 1 206 ? 13.210 2.543 -20.802 1.00 82.56 206 GLY A N 1
ATOM 1634 C CA . GLY A 1 206 ? 12.188 2.981 -19.859 1.00 82.56 206 GLY A CA 1
ATOM 1635 C C . GLY A 1 206 ? 11.417 1.793 -19.293 1.00 82.56 206 GLY A C 1
ATOM 1636 O O . GLY A 1 206 ? 10.833 1.024 -20.050 1.00 82.56 206 GLY A O 1
ATOM 1637 N N . ASP A 1 207 ? 11.383 1.666 -17.968 1.00 81.12 207 ASP A N 1
ATOM 1638 C CA . ASP A 1 207 ? 10.530 0.718 -17.252 1.00 81.12 207 ASP A CA 1
ATOM 1639 C C . ASP A 1 207 ? 9.323 1.456 -16.639 1.00 81.12 207 ASP A C 1
ATOM 1641 O O . ASP A 1 207 ? 9.416 2.608 -16.208 1.00 81.12 207 ASP A O 1
ATOM 1645 N N . ALA A 1 208 ? 8.173 0.784 -16.561 1.00 71.44 208 ALA A N 1
ATOM 1646 C CA . ALA A 1 208 ? 6.964 1.314 -15.932 1.00 71.44 208 ALA A CA 1
ATOM 1647 C C . ALA A 1 208 ? 7.163 1.633 -14.437 1.00 71.44 208 ALA A C 1
ATOM 1649 O O . ALA A 1 208 ? 6.481 2.508 -13.902 1.00 71.44 208 ALA A O 1
ATOM 1650 N N . GLU A 1 209 ? 8.082 0.931 -13.766 1.00 71.88 209 GLU A N 1
ATOM 1651 C CA . GLU A 1 209 ? 8.473 1.193 -12.373 1.00 71.88 209 GLU A CA 1
ATOM 1652 C C . GLU A 1 209 ? 9.682 2.130 -12.251 1.00 71.88 209 GLU A C 1
ATOM 1654 O O . GLU A 1 209 ? 9.762 2.893 -11.291 1.00 71.88 209 GLU A O 1
ATOM 1659 N N . ASN A 1 210 ? 10.590 2.115 -13.231 1.00 75.50 210 ASN A N 1
ATOM 1660 C CA . ASN A 1 210 ? 11.750 2.999 -13.292 1.00 75.50 210 ASN A CA 1
ATOM 1661 C C . ASN A 1 210 ? 11.899 3.605 -14.695 1.00 75.50 210 ASN A C 1
ATOM 1663 O O . ASN A 1 210 ? 12.396 2.969 -15.623 1.00 75.50 210 ASN A O 1
ATOM 1667 N N . LYS A 1 211 ? 11.530 4.883 -14.832 1.00 70.81 211 LYS A N 1
ATOM 1668 C CA . LYS A 1 211 ? 11.589 5.603 -16.112 1.00 70.81 211 LYS A CA 1
ATOM 1669 C C . LYS A 1 211 ? 12.995 5.687 -16.711 1.00 70.81 211 LYS A C 1
ATOM 1671 O O . LYS A 1 211 ? 13.091 5.973 -17.895 1.00 70.81 211 LYS A O 1
ATOM 1676 N N . PHE A 1 212 ? 14.051 5.458 -15.936 1.00 71.81 212 PHE A N 1
ATOM 1677 C CA . PHE A 1 212 ? 15.439 5.466 -16.394 1.00 71.81 212 PHE A CA 1
ATOM 1678 C C . PHE A 1 212 ? 16.135 4.184 -15.937 1.00 71.81 212 PHE A C 1
ATOM 1680 O O . PHE A 1 212 ? 17.073 4.228 -15.146 1.00 71.81 212 PHE A O 1
ATOM 1687 N N . LEU A 1 213 ? 15.641 3.028 -16.387 1.00 77.19 213 LEU A N 1
ATOM 1688 C CA . LEU A 1 213 ? 16.263 1.756 -16.025 1.00 77.19 213 LEU A CA 1
ATOM 1689 C C . LEU A 1 213 ? 17.671 1.633 -16.619 1.00 77.19 213 LEU A C 1
ATOM 1691 O O . LEU A 1 213 ? 18.583 1.179 -15.939 1.00 77.19 213 LEU A O 1
ATOM 1695 N N . HIS A 1 214 ? 17.838 2.054 -17.870 1.00 79.38 214 HIS A N 1
ATOM 1696 C CA . HIS A 1 214 ? 19.134 2.173 -18.530 1.00 79.38 214 HIS A CA 1
ATOM 1697 C C . HIS A 1 214 ? 19.180 3.519 -19.253 1.00 79.38 214 HIS A C 1
ATOM 1699 O O . HIS A 1 214 ? 18.222 3.865 -19.947 1.00 79.38 214 HIS A O 1
ATOM 1705 N N . LEU A 1 215 ? 20.254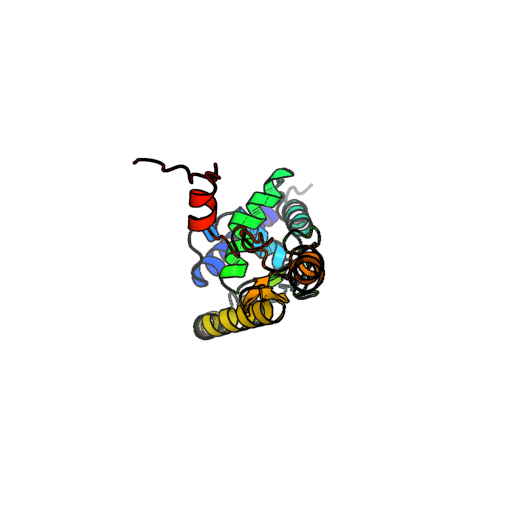 4.291 -19.077 1.00 83.62 215 LEU A N 1
ATOM 1706 C CA . LEU A 1 215 ? 20.456 5.574 -19.752 1.00 83.62 215 LEU A CA 1
ATOM 1707 C C . LEU A 1 215 ? 21.953 5.835 -19.961 1.00 83.62 215 LEU A C 1
ATOM 1709 O O . LEU A 1 215 ? 22.673 6.134 -19.011 1.00 83.62 215 LEU A O 1
ATOM 1713 N N . GLN A 1 216 ? 22.400 5.807 -21.213 1.00 83.69 216 GLN A N 1
ATOM 1714 C CA . GLN A 1 216 ? 23.758 6.182 -21.615 1.00 83.69 216 GLN A CA 1
ATOM 1715 C C . GLN A 1 216 ? 23.851 7.707 -21.774 1.00 83.69 216 GLN A C 1
ATOM 1717 O O . GLN A 1 216 ? 23.911 8.243 -22.883 1.00 83.69 216 GLN A O 1
ATOM 1722 N N . ALA A 1 217 ? 23.800 8.425 -20.649 1.00 82.38 217 ALA A N 1
ATOM 1723 C CA . ALA A 1 217 ? 23.712 9.886 -20.639 1.00 82.38 217 ALA A CA 1
ATOM 1724 C C . ALA A 1 217 ? 24.900 10.561 -21.344 1.00 82.38 217 ALA A C 1
ATOM 1726 O O . ALA A 1 217 ? 24.709 11.549 -22.051 1.00 82.38 217 ALA A O 1
ATOM 1727 N N . ASP A 1 218 ? 26.112 10.028 -21.189 1.00 83.94 218 ASP A N 1
ATOM 1728 C CA . ASP A 1 218 ? 27.301 10.606 -21.820 1.00 83.94 218 ASP A CA 1
ATOM 1729 C C . ASP A 1 218 ? 27.336 10.357 -23.329 1.00 83.94 218 ASP A C 1
ATOM 1731 O O . ASP A 1 218 ? 27.702 11.254 -24.086 1.00 83.94 218 ASP A O 1
ATOM 1735 N N . TYR A 1 219 ? 26.843 9.204 -23.787 1.00 84.75 219 TYR A N 1
ATOM 1736 C CA . TYR A 1 219 ? 26.678 8.931 -25.215 1.00 84.75 219 TYR A CA 1
ATOM 1737 C C . TYR A 1 219 ? 25.622 9.850 -25.851 1.00 84.75 219 TYR A C 1
ATOM 1739 O O . TYR A 1 219 ? 25.847 10.409 -26.920 1.00 84.75 219 TYR A O 1
ATOM 1747 N N . LEU A 1 220 ? 24.501 10.108 -25.165 1.00 85.31 220 LEU A N 1
ATOM 1748 C CA . LEU A 1 220 ? 23.504 11.085 -25.627 1.00 85.31 220 LEU A CA 1
ATOM 1749 C C . LEU A 1 220 ? 24.078 12.501 -25.738 1.00 85.31 220 LEU A C 1
ATOM 1751 O O . LEU A 1 220 ? 23.802 13.192 -26.719 1.00 85.31 220 LEU A O 1
ATOM 1755 N N . LYS A 1 221 ? 24.907 12.922 -24.772 1.00 85.19 221 LYS A N 1
ATOM 1756 C CA . LYS A 1 221 ? 25.604 14.217 -24.836 1.00 85.19 221 LYS A CA 1
ATOM 1757 C C . LYS A 1 221 ? 26.542 14.293 -26.040 1.00 85.19 221 LYS A C 1
ATOM 1759 O O . LYS A 1 221 ? 26.559 15.324 -26.704 1.00 85.19 221 LYS A O 1
ATOM 1764 N N . GLN A 1 222 ? 27.284 13.223 -26.340 1.00 87.88 222 GLN A N 1
ATOM 1765 C CA . GLN A 1 222 ? 28.148 13.154 -27.529 1.00 87.88 222 GLN A CA 1
ATOM 1766 C C . GLN A 1 222 ? 27.350 13.290 -28.833 1.00 87.88 222 GLN A C 1
ATOM 1768 O O . GLN A 1 222 ? 27.830 13.894 -29.785 1.00 87.88 222 GLN A O 1
ATOM 1773 N N . LEU A 1 223 ? 26.116 12.782 -28.858 1.00 86.12 223 LEU A N 1
ATOM 1774 C CA . LEU A 1 223 ? 25.191 12.916 -29.986 1.00 86.12 223 LEU A CA 1
ATOM 1775 C C . LEU A 1 223 ? 24.435 14.259 -30.012 1.00 86.12 223 LEU A C 1
ATOM 1777 O O . LEU A 1 223 ? 23.516 14.423 -30.812 1.00 86.12 223 LEU A O 1
ATOM 1781 N N . CYS A 1 224 ? 24.778 15.210 -29.137 1.00 82.69 224 CYS A N 1
ATOM 1782 C CA . CYS A 1 224 ? 24.070 16.483 -28.959 1.00 82.69 224 CYS A CA 1
ATOM 1783 C C . CYS A 1 224 ? 22.567 16.330 -28.642 1.00 82.69 224 CYS A C 1
ATOM 1785 O O . CYS A 1 224 ? 21.780 17.254 -28.861 1.00 82.69 224 CYS A O 1
ATOM 1787 N N . VAL A 1 225 ? 22.153 15.186 -28.087 1.00 79.81 225 VAL A N 1
ATOM 1788 C CA . VAL A 1 225 ? 20.782 14.952 -27.623 1.00 79.81 225 VAL A CA 1
ATOM 1789 C C . VAL A 1 225 ? 20.692 15.341 -26.151 1.00 79.81 225 VAL A C 1
ATOM 1791 O O . VAL A 1 225 ? 21.185 14.640 -25.266 1.00 79.81 225 VAL A O 1
ATOM 1794 N N . VAL A 1 226 ? 20.046 16.473 -25.871 1.00 72.75 226 VAL A N 1
ATOM 1795 C CA . VAL A 1 226 ? 19.875 16.985 -24.504 1.00 72.75 226 VAL A CA 1
ATOM 1796 C C . VAL A 1 226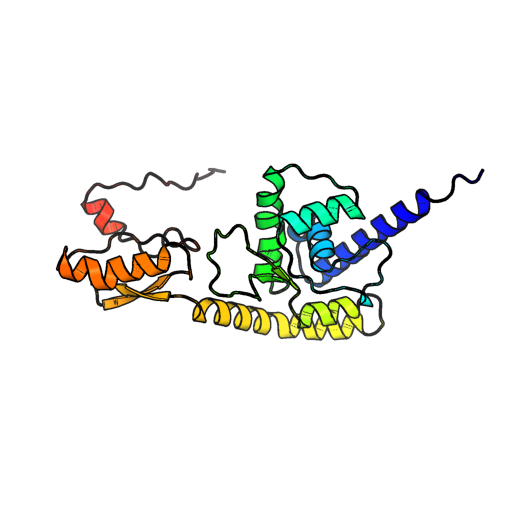 ? 18.508 16.565 -23.962 1.00 72.75 226 VAL A C 1
ATOM 1798 O O . VAL A 1 226 ? 17.472 16.881 -24.544 1.00 72.75 226 VAL A O 1
ATOM 1801 N N . SER A 1 227 ? 18.485 15.859 -22.827 1.00 59.66 227 SER A N 1
ATOM 1802 C CA . SER A 1 227 ? 17.233 15.559 -22.121 1.00 59.66 227 SER A CA 1
ATOM 1803 C C . SER A 1 227 ? 16.623 16.852 -21.570 1.00 59.66 227 SER A C 1
ATOM 1805 O O . SER A 1 227 ? 17.226 17.518 -20.731 1.00 59.66 227 SER A O 1
ATOM 1807 N N . LEU A 1 228 ? 15.407 17.199 -22.004 1.00 54.84 228 LEU A N 1
ATOM 1808 C CA . LEU A 1 228 ? 14.660 18.376 -21.525 1.00 54.84 228 LEU A CA 1
ATOM 1809 C C . LEU A 1 228 ? 14.107 18.217 -20.091 1.00 54.84 228 LEU A C 1
ATOM 1811 O O . LEU A 1 228 ? 13.428 19.111 -19.587 1.00 54.84 228 LEU A O 1
ATOM 1815 N N . HIS A 1 229 ? 14.366 17.096 -19.411 1.00 47.91 229 HIS A N 1
ATOM 1816 C CA . HIS A 1 229 ? 13.883 16.852 -18.051 1.00 47.91 229 HIS A CA 1
ATOM 1817 C C . HIS A 1 229 ? 14.888 17.356 -17.002 1.00 47.91 229 HIS A C 1
ATOM 1819 O O . HIS A 1 229 ? 15.617 16.587 -16.383 1.00 47.91 229 HIS A O 1
ATOM 1825 N N . GLN A 1 230 ? 14.912 18.670 -16.782 1.00 35.72 230 GLN A N 1
ATOM 1826 C CA . GLN A 1 230 ? 15.474 19.237 -15.554 1.00 35.72 230 GLN A CA 1
ATOM 1827 C C . GLN A 1 230 ? 14.476 18.989 -14.404 1.00 35.72 230 GLN A C 1
ATOM 1829 O O . GLN A 1 230 ? 13.307 19.372 -14.535 1.00 35.72 230 GLN A O 1
ATOM 1834 N N . PRO A 1 231 ? 14.868 18.384 -13.265 1.00 34.12 231 PRO A N 1
ATOM 1835 C CA . PRO A 1 231 ? 14.081 18.540 -12.050 1.00 34.12 231 PRO A CA 1
ATOM 1836 C C . PRO A 1 231 ? 14.036 20.039 -11.749 1.00 34.12 231 PRO A C 1
ATOM 1838 O O . PRO A 1 231 ? 15.059 20.715 -11.821 1.00 34.12 231 PRO A O 1
ATOM 1841 N N . LYS A 1 232 ? 12.855 20.589 -11.447 1.00 30.02 232 LYS A N 1
ATOM 1842 C CA . LYS A 1 232 ? 12.763 21.970 -10.966 1.00 30.02 232 LYS A CA 1
ATOM 1843 C C . LYS A 1 232 ? 13.614 22.077 -9.699 1.00 30.02 232 LYS A C 1
ATOM 1845 O O . LYS A 1 232 ? 13.151 21.694 -8.626 1.00 30.02 232 LYS A O 1
ATOM 1850 N N . CYS A 1 233 ? 14.833 22.599 -9.818 1.00 29.92 233 CYS A N 1
ATOM 1851 C CA . CYS A 1 233 ? 15.552 23.188 -8.703 1.00 29.92 233 CYS A CA 1
ATOM 1852 C C . CYS A 1 233 ? 14.658 24.307 -8.171 1.00 29.92 233 CYS A C 1
ATOM 1854 O O . CYS A 1 233 ? 14.587 25.389 -8.748 1.00 29.92 233 CYS A O 1
ATOM 1856 N N . ARG A 1 234 ? 13.907 24.027 -7.102 1.00 34.81 234 ARG A N 1
ATOM 1857 C CA . ARG A 1 234 ? 13.411 25.088 -6.233 1.00 34.81 234 ARG A CA 1
ATOM 1858 C C . ARG A 1 234 ? 14.635 25.586 -5.479 1.00 34.81 234 ARG A C 1
ATOM 1860 O O . ARG A 1 234 ? 15.089 24.937 -4.544 1.00 34.81 234 ARG A O 1
ATOM 1867 N N . THR A 1 235 ? 15.215 26.672 -5.968 1.00 31.23 235 THR A N 1
ATOM 1868 C CA . THR A 1 235 ? 16.065 27.528 -5.148 1.00 31.23 235 THR A CA 1
ATOM 1869 C C . THR A 1 235 ? 15.235 28.033 -3.966 1.00 31.23 235 THR A C 1
ATOM 1871 O O . THR A 1 235 ? 14.063 28.363 -4.153 1.00 31.23 235 THR A O 1
ATOM 1874 N N . TRP A 1 236 ? 15.876 27.966 -2.800 1.00 36.62 236 TRP A N 1
ATOM 1875 C CA . TRP A 1 236 ? 15.476 28.316 -1.434 1.00 36.62 236 TRP A CA 1
ATOM 1876 C C . TRP A 1 236 ? 14.372 29.362 -1.274 1.00 36.62 236 TRP A C 1
ATOM 1878 O O . TRP A 1 236 ? 14.450 30.415 -1.943 1.00 36.62 236 TRP A O 1
#